Protein AF-A0AAN6UMF5-F1 (afdb_monomer_lite)

Radius of gyration: 39.04 Å; chains: 1; bounding box: 65×106×118 Å

Secondary structure (DSSP, 8-state):
----------------PPP--------PPPPPPGGGS-HHHHHHHHHHS-HHHHHHHHHH-HHHHHHS----HHHHHHSHHHHHTTEEE-TTT--EEEGGGS-HHHHH----TT-------HHHIIIIISPTT-EEEETTEEEEE-TTS-EEEBP--SSSGGGSBHHHHHHHHHHHHHHHHHHHHHHHHHHTT--------TTS----S--HHHHHHHH-PPPP-----PPPP----S--SSSS-----PPPPPP---PPPPPHHHHHHHHHHHT--SSEEEEE-TTS-EEEEE-

pLDDT: mean 73.4, std 19.81, range [30.92, 96.44]

Foldseek 3Di:
DDDDDDDDDDDDDDDDDDDPDPPPDDPPPDFDDLVPDPPVVNLVVLVLDDLVVLLLQCPQDPVSVVRRPLRPQVVVCVDPVNVVQQWHAAQVVSHTDHPQQFFPVLSPPDPPPDDDRNRHGPVCCLQPNDDQQDWTHGPNWTWGSHPVSDIAGQDDDPPPSSRHHPVVVVVVVVVVVVVVVVVVVVVVVVVVPPPQPFDDDDPDTDRDPDDPVNVVVVVDDDDDDDDDDDDDDDDDDDPDPPPPDDDDDPDDDPPPDPADFRPPVVVVVCCVPVVDDPAWGWDQDSSRRIDTDGD

Sequence (295 aa):
MDTMGLVRSPKSRISMGPNPRRVRMATAAKPLDLTSLPGEIQNSIVHALDGLSQAALRSTNKYFRKIVPAPDLRLVEQDPAAKDHKLYACFDCRRLRREHHFSDEQKEYTYSRGHSITRFCLDCGLHTRYISGTIVTKQGRRYIKCHCRRPGLQAVSKRSADQFCVHCWDDRQLNNRSDRTQIVGRAKRHKRKEPIFMVAQGGALRPTGYTASDIISMLTVPKSTHGIVPRSPEWSRQHDLVTMLQAVIPAPRPPVLKGPLVSETLSEMLREYCHIPAEGYFLVSQTGKISWIAL

Structure (mmCIF, N/CA/C/O backbone):
data_AF-A0AAN6UMF5-F1
#
_entry.id   AF-A0AAN6UMF5-F1
#
loop_
_atom_site.group_PDB
_atom_site.id
_atom_site.type_symbol
_atom_site.label_atom_id
_atom_site.label_alt_id
_atom_site.label_comp_id
_atom_site.label_asym_id
_atom_site.label_entity_id
_atom_site.label_seq_id
_atom_site.pdbx_PDB_ins_code
_atom_site.Cartn_x
_atom_site.Cartn_y
_atom_site.Cartn_z
_atom_site.occupancy
_atom_site.B_iso_or_equiv
_atom_site.auth_seq_id
_atom_site.auth_comp_id
_atom_site.auth_asym_id
_atom_site.auth_atom_id
_atom_site.pdbx_PDB_model_num
ATOM 1 N N . MET A 1 1 ? 30.064 -84.273 9.894 1.00 42.72 1 MET A N 1
ATOM 2 C CA . MET A 1 1 ? 30.472 -82.913 10.283 1.00 42.72 1 MET A CA 1
ATOM 3 C C . MET A 1 1 ? 29.216 -82.086 10.492 1.00 42.72 1 MET A C 1
ATOM 5 O O . MET A 1 1 ? 28.585 -81.659 9.538 1.00 42.72 1 MET A O 1
ATOM 9 N N . ASP A 1 2 ? 28.825 -82.043 11.762 1.00 41.84 2 ASP A N 1
ATOM 10 C CA . ASP A 1 2 ? 28.202 -80.951 12.515 1.00 41.84 2 ASP A CA 1
ATOM 11 C C . ASP A 1 2 ? 26.889 -80.322 12.030 1.00 41.84 2 ASP A C 1
ATOM 13 O O . ASP A 1 2 ? 26.824 -79.241 11.453 1.00 41.84 2 ASP A O 1
ATOM 17 N N . THR A 1 3 ? 25.804 -80.980 12.439 1.00 49.53 3 THR A N 1
ATOM 18 C CA . THR A 1 3 ? 24.498 -80.385 12.747 1.00 49.53 3 THR A CA 1
ATOM 19 C C . THR A 1 3 ? 24.590 -79.483 13.985 1.00 49.53 3 THR A C 1
ATOM 21 O O . THR A 1 3 ? 24.676 -79.983 15.107 1.00 49.53 3 THR A O 1
ATOM 24 N N . MET A 1 4 ? 24.521 -78.160 13.807 1.00 53.34 4 MET A N 1
ATOM 25 C CA . MET A 1 4 ? 24.335 -77.216 14.918 1.00 53.34 4 MET A CA 1
ATOM 26 C C . MET A 1 4 ? 22.845 -77.010 15.220 1.00 53.34 4 MET A C 1
ATOM 28 O O . MET A 1 4 ? 22.087 -76.488 14.401 1.00 53.34 4 MET A O 1
ATOM 32 N N . GLY A 1 5 ? 22.436 -77.430 16.418 1.00 47.69 5 GLY A N 1
ATOM 33 C CA . GLY A 1 5 ? 21.100 -77.239 16.974 1.00 47.69 5 GLY A CA 1
ATOM 34 C C . GLY A 1 5 ? 20.917 -75.850 17.589 1.00 47.69 5 GLY A C 1
ATOM 35 O O . GLY A 1 5 ? 21.680 -75.430 18.457 1.00 47.69 5 GLY A O 1
ATOM 36 N N . LEU A 1 6 ? 19.866 -75.146 17.165 1.00 55.75 6 LEU A N 1
ATOM 37 C CA . LEU A 1 6 ? 19.427 -73.879 17.750 1.00 55.75 6 LEU A CA 1
ATOM 38 C C . LEU A 1 6 ? 18.467 -74.138 18.918 1.00 55.75 6 LEU A C 1
ATOM 40 O O . LEU A 1 6 ? 17.287 -74.442 18.732 1.00 55.75 6 LEU A O 1
ATOM 44 N N . VAL A 1 7 ? 18.994 -73.982 20.131 1.00 58.91 7 VAL A N 1
ATOM 45 C CA . VAL A 1 7 ? 18.247 -73.965 21.393 1.00 58.91 7 VAL A CA 1
ATOM 46 C C . VAL A 1 7 ? 17.376 -72.704 21.439 1.00 58.91 7 VAL A C 1
ATOM 48 O O . VAL A 1 7 ? 17.877 -71.581 21.396 1.00 58.91 7 VAL A O 1
ATOM 51 N N . ARG A 1 8 ? 16.050 -72.873 21.508 1.00 54.94 8 ARG A N 1
ATOM 52 C CA . ARG A 1 8 ? 15.096 -71.767 21.677 1.00 54.94 8 ARG A CA 1
ATOM 53 C C . ARG A 1 8 ? 14.917 -71.454 23.163 1.00 54.94 8 ARG A C 1
ATOM 55 O O . ARG A 1 8 ? 14.346 -72.257 23.894 1.00 54.94 8 ARG A O 1
ATOM 62 N N . SER A 1 9 ? 15.361 -70.269 23.581 1.00 62.00 9 SER A N 1
ATOM 63 C CA . SER A 1 9 ? 15.122 -69.733 24.927 1.00 62.00 9 SER A CA 1
ATOM 64 C C . SER A 1 9 ? 13.631 -69.479 25.202 1.00 62.00 9 SER A C 1
ATOM 66 O O . SER A 1 9 ? 12.916 -68.985 24.321 1.00 62.00 9 SER A O 1
ATOM 68 N N . PRO A 1 10 ? 13.149 -69.747 26.429 1.00 59.00 10 PRO A N 1
ATOM 69 C CA . PRO A 1 10 ? 11.775 -69.467 26.825 1.00 59.00 10 PRO A CA 1
ATOM 70 C C . PRO A 1 10 ? 11.543 -67.955 26.973 1.00 59.00 10 PRO A C 1
ATOM 72 O O . PRO A 1 10 ? 12.224 -67.267 27.732 1.00 59.00 10 PRO A O 1
ATOM 75 N N . LYS A 1 11 ? 10.552 -67.437 26.237 1.00 59.72 11 LYS A N 1
ATOM 76 C CA . LYS A 1 11 ? 10.058 -66.058 26.360 1.00 59.72 11 LYS A CA 1
ATOM 77 C C . LYS A 1 11 ? 9.391 -65.874 27.724 1.00 59.72 11 LYS A C 1
ATOM 79 O O . LYS A 1 11 ? 8.321 -66.430 27.973 1.00 59.72 11 LYS A O 1
ATOM 84 N N . SER A 1 12 ? 10.003 -65.066 28.582 1.00 60.75 12 SER A N 1
ATOM 85 C CA . SER A 1 12 ? 9.412 -64.592 29.829 1.00 60.75 12 SER A CA 1
ATOM 86 C C . SER A 1 12 ? 8.176 -63.731 29.535 1.00 60.75 12 SER A C 1
ATOM 88 O O . SER A 1 12 ? 8.228 -62.743 28.800 1.00 60.75 12 SER A O 1
ATOM 90 N N . ARG A 1 13 ? 7.024 -64.128 30.093 1.00 51.69 13 ARG A N 1
ATOM 91 C CA . ARG A 1 13 ? 5.802 -63.313 30.110 1.00 51.69 13 ARG A CA 1
ATOM 92 C C . ARG A 1 13 ? 6.002 -62.163 31.091 1.00 51.69 13 ARG A C 1
ATOM 94 O O . ARG A 1 13 ? 5.907 -62.355 32.297 1.00 51.69 13 ARG A O 1
ATOM 101 N N . ILE A 1 14 ? 6.246 -60.971 30.561 1.00 62.00 14 ILE A N 1
ATOM 102 C CA . ILE A 1 14 ? 6.135 -59.722 31.314 1.00 62.00 14 ILE A CA 1
ATOM 103 C C . ILE A 1 14 ? 4.638 -59.440 31.491 1.00 62.00 14 ILE A C 1
ATOM 105 O O . ILE A 1 14 ? 3.915 -59.251 30.511 1.00 62.00 14 ILE A O 1
ATOM 109 N N . SER A 1 15 ? 4.157 -59.464 32.736 1.00 59.72 15 SER A N 1
ATOM 110 C CA . SER A 1 15 ? 2.789 -59.082 33.083 1.00 59.72 15 SER A CA 1
ATOM 111 C C . SER A 1 15 ? 2.604 -57.585 32.833 1.00 59.72 15 SER A C 1
ATOM 113 O O . SER A 1 15 ? 3.221 -56.760 33.509 1.00 59.72 15 SER A O 1
ATOM 115 N N . MET A 1 16 ? 1.757 -57.225 31.869 1.00 54.66 16 MET A N 1
ATOM 116 C CA . MET A 1 16 ? 1.330 -55.839 31.693 1.00 54.66 16 MET A CA 1
ATOM 117 C C . MET A 1 16 ? 0.430 -55.443 32.866 1.00 54.66 16 MET A C 1
ATOM 119 O O . MET A 1 16 ? -0.643 -56.014 33.052 1.00 54.66 16 MET A O 1
ATOM 123 N N . GLY A 1 17 ? 0.897 -54.486 33.667 1.00 67.31 17 GLY A N 1
ATOM 124 C CA . GLY A 1 17 ? 0.116 -53.869 34.734 1.00 67.31 17 GLY A CA 1
ATOM 125 C C . GLY A 1 17 ? -1.115 -53.113 34.207 1.00 67.31 17 GLY A C 1
ATOM 126 O O . GLY A 1 17 ? -1.239 -52.876 33.001 1.00 67.31 17 GLY A O 1
ATOM 127 N N . PRO A 1 18 ? -2.045 -52.735 35.101 1.00 63.47 18 PRO A N 1
ATOM 128 C CA . PRO A 1 18 ? -3.292 -52.075 34.738 1.00 63.47 18 PRO A CA 1
ATOM 129 C C . PRO A 1 18 ? -3.032 -50.758 33.995 1.00 63.47 18 PRO A C 1
ATOM 131 O O . PRO A 1 18 ? -2.337 -49.865 34.475 1.00 63.47 18 PRO A O 1
ATOM 134 N N . ASN A 1 19 ? -3.619 -50.681 32.800 1.00 59.91 19 ASN A N 1
ATOM 135 C CA . ASN A 1 19 ? -3.525 -49.586 31.843 1.00 59.91 19 ASN A CA 1
ATOM 136 C C . ASN A 1 19 ? -3.862 -48.240 32.525 1.00 59.91 19 ASN A C 1
ATOM 138 O O . ASN A 1 19 ? -4.993 -48.084 33.006 1.00 59.91 19 ASN A O 1
ATOM 142 N N . PRO A 1 20 ? -2.921 -47.280 32.615 1.00 59.09 20 PRO A N 1
ATOM 143 C CA . PRO A 1 20 ? -3.163 -46.005 33.267 1.00 59.09 20 PRO A CA 1
ATOM 144 C C . PRO A 1 20 ? -4.247 -45.251 32.501 1.00 59.09 20 PRO A C 1
ATOM 146 O O . PRO A 1 20 ? -4.033 -44.733 31.412 1.00 59.09 20 PRO A O 1
ATOM 149 N N . ARG A 1 21 ? -5.438 -45.254 33.107 1.00 56.19 21 ARG A N 1
ATOM 150 C CA . ARG A 1 21 ? -6.501 -44.251 33.013 1.00 56.19 21 ARG A CA 1
ATOM 151 C C . ARG A 1 21 ? -6.519 -43.499 31.684 1.00 56.19 21 ARG A C 1
ATOM 153 O O . ARG A 1 21 ? -5.876 -42.469 31.510 1.00 56.19 21 ARG A O 1
ATOM 160 N N . ARG A 1 22 ? -7.383 -43.982 30.793 1.00 57.06 22 ARG A N 1
ATOM 161 C CA . ARG A 1 22 ? -7.942 -43.250 29.656 1.00 57.06 22 ARG A CA 1
ATOM 162 C C . ARG A 1 22 ? -8.658 -42.000 30.190 1.00 57.06 22 ARG A C 1
ATOM 164 O O . ARG A 1 22 ? -9.866 -42.019 30.411 1.00 57.06 22 ARG A O 1
ATOM 171 N N . VAL A 1 23 ? -7.902 -40.939 30.475 1.00 63.91 23 VAL A N 1
ATOM 172 C CA . VAL A 1 23 ? -8.438 -39.614 30.790 1.00 63.91 23 VAL A CA 1
ATOM 173 C C . VAL A 1 23 ? -9.261 -39.214 29.572 1.00 63.91 23 VAL A C 1
ATOM 175 O O . VAL A 1 23 ? -8.718 -39.023 28.485 1.00 63.91 23 VAL A O 1
ATOM 178 N N . ARG A 1 24 ? -10.591 -39.193 29.719 1.00 59.38 24 ARG A N 1
ATOM 179 C CA . ARG A 1 24 ? -11.496 -38.651 28.705 1.00 59.38 24 ARG A CA 1
ATOM 180 C C . ARG A 1 24 ? -11.086 -37.196 28.509 1.00 59.38 24 ARG A C 1
ATOM 182 O O . ARG A 1 24 ? -11.387 -36.365 29.359 1.00 59.38 24 ARG A O 1
ATOM 189 N N . MET A 1 25 ? -10.346 -36.908 27.439 1.00 63.25 25 MET A N 1
ATOM 190 C CA . MET A 1 25 ? -10.060 -35.533 27.053 1.00 63.25 25 MET A CA 1
ATOM 191 C C . MET A 1 25 ? -11.409 -34.856 26.841 1.00 63.25 25 MET A C 1
ATOM 193 O O . MET A 1 25 ? -12.193 -35.300 25.998 1.00 63.25 25 MET A O 1
ATOM 197 N N . ALA A 1 26 ? -11.701 -33.852 27.668 1.00 66.00 26 ALA A N 1
ATOM 198 C CA . ALA A 1 26 ? -12.871 -33.012 27.504 1.00 66.00 26 ALA A CA 1
ATOM 199 C C . ALA A 1 26 ? -12.916 -32.556 26.042 1.00 66.00 26 ALA A C 1
ATOM 201 O O . ALA A 1 26 ? -11.910 -32.095 25.499 1.00 66.00 26 ALA A O 1
ATOM 202 N N . THR A 1 27 ? -14.054 -32.765 25.385 1.00 70.19 27 THR A N 1
ATOM 203 C CA . THR A 1 27 ? -14.281 -32.322 24.011 1.00 70.19 27 THR A CA 1
ATOM 204 C C . THR A 1 27 ? -14.016 -30.826 23.958 1.00 70.19 27 THR A C 1
ATOM 206 O O . THR A 1 27 ? -14.782 -30.053 24.531 1.00 70.19 27 THR A O 1
ATOM 209 N N . ALA A 1 28 ? -12.900 -30.434 23.338 1.00 75.25 28 ALA A N 1
ATOM 210 C CA . ALA A 1 28 ? -12.499 -29.042 23.221 1.00 75.25 28 ALA A CA 1
ATOM 211 C C . ALA A 1 28 ? -13.664 -28.254 22.617 1.00 75.25 28 ALA A C 1
ATOM 213 O O . ALA A 1 28 ? -14.094 -28.541 21.496 1.00 75.25 28 ALA A O 1
ATOM 214 N N . ALA A 1 29 ? -14.208 -27.313 23.391 1.00 77.81 29 ALA A N 1
ATOM 215 C CA . ALA A 1 29 ? -15.287 -26.458 22.932 1.00 77.81 29 ALA A CA 1
ATOM 216 C C . ALA A 1 29 ? -14.866 -25.805 21.611 1.00 77.81 29 ALA A C 1
ATOM 218 O O . ALA A 1 29 ? -13.729 -25.345 21.457 1.00 77.81 29 ALA A O 1
ATOM 219 N N . LYS A 1 30 ? -15.769 -25.827 20.626 1.00 82.06 30 LYS A N 1
ATOM 220 C CA . LYS A 1 30 ? -15.504 -25.242 19.314 1.00 82.06 30 LYS A CA 1
ATOM 221 C C . LYS A 1 30 ? -15.148 -23.761 19.520 1.00 82.06 30 LYS A C 1
ATOM 223 O O . LYS A 1 30 ? -15.876 -23.091 20.251 1.00 82.06 30 LYS A O 1
ATOM 228 N N . PRO A 1 31 ? -14.065 -23.245 18.909 1.00 82.06 31 PRO A N 1
ATOM 229 C CA . PRO A 1 31 ? -13.710 -21.839 19.047 1.00 82.06 31 PRO A CA 1
ATOM 230 C C . PRO A 1 31 ? -14.901 -20.982 18.624 1.00 82.06 31 PRO A C 1
ATOM 232 O O . PRO A 1 31 ? -15.421 -21.170 17.520 1.00 82.06 31 PRO A O 1
ATOM 235 N N . LEU A 1 32 ? -15.338 -20.082 19.503 1.00 85.94 32 LEU A N 1
ATOM 236 C CA . LEU A 1 32 ? -16.388 -19.125 19.179 1.00 85.94 32 LEU A CA 1
ATOM 237 C C . LEU A 1 32 ? -15.875 -18.207 18.067 1.00 85.94 32 LEU A C 1
ATOM 239 O O . LEU A 1 32 ? -14.803 -17.610 18.175 1.00 85.94 32 LEU A O 1
ATOM 243 N N . ASP A 1 33 ? -16.626 -18.143 16.973 1.00 92.56 33 ASP A N 1
ATOM 244 C CA . ASP A 1 33 ? -16.340 -17.248 15.858 1.00 92.56 33 ASP A CA 1
ATOM 245 C C . ASP A 1 33 ? -17.010 -15.900 16.142 1.00 92.56 33 ASP A C 1
ATOM 247 O O . ASP A 1 33 ? -18.191 -15.854 16.491 1.00 92.56 33 ASP A O 1
ATOM 251 N N . LEU A 1 34 ? -16.288 -14.793 15.968 1.00 92.88 34 LEU A N 1
ATOM 252 C CA . LEU A 1 34 ? -16.833 -13.446 16.150 1.00 92.88 34 LEU A CA 1
ATOM 253 C C . LEU A 1 34 ? -18.066 -13.205 15.259 1.00 92.88 34 LEU A C 1
ATOM 255 O O . LEU A 1 34 ? -18.967 -12.464 15.635 1.00 92.88 34 LEU A O 1
ATOM 259 N N . THR A 1 35 ? -18.130 -13.868 14.099 1.00 95.12 35 THR A N 1
ATOM 260 C CA . THR A 1 35 ? -19.275 -13.786 13.178 1.00 95.12 35 THR A CA 1
ATOM 261 C C . THR A 1 35 ? -20.519 -14.535 13.663 1.00 95.12 35 THR A C 1
ATOM 263 O O . THR A 1 35 ? -21.602 -14.294 13.138 1.00 95.12 35 THR A O 1
ATOM 266 N N . SER A 1 36 ? -20.385 -15.413 14.664 1.00 94.94 36 SER A N 1
ATOM 267 C CA . SER A 1 36 ? -21.510 -16.146 15.262 1.00 94.94 36 SER A CA 1
ATOM 268 C C . SER A 1 36 ? -22.243 -15.364 16.358 1.00 94.94 36 SER A C 1
ATOM 270 O O . SER A 1 36 ? -23.316 -15.783 16.785 1.00 94.94 36 SER A O 1
ATOM 272 N N . LEU A 1 37 ? -21.688 -14.230 16.803 1.00 94.25 37 LEU A N 1
ATOM 273 C CA . LEU A 1 37 ? -22.331 -13.359 17.789 1.00 94.25 37 LEU A CA 1
ATOM 274 C C . LEU A 1 37 ? -23.513 -12.590 17.171 1.00 94.25 37 LEU A C 1
ATOM 276 O O . LEU A 1 37 ? -23.456 -12.269 15.983 1.00 94.25 37 LEU A O 1
ATOM 280 N N . PRO A 1 38 ? -24.539 -12.217 17.954 1.00 96.19 38 PRO A N 1
ATOM 281 C CA . PRO A 1 38 ? -25.569 -11.275 17.514 1.00 96.19 38 PRO A CA 1
ATOM 282 C C . PRO A 1 38 ? -24.974 -9.937 17.050 1.00 96.19 38 PRO A C 1
ATOM 284 O O . PRO A 1 38 ? -23.938 -9.493 17.557 1.00 96.19 38 PRO A O 1
ATOM 287 N N . GLY A 1 39 ? -25.622 -9.289 16.078 1.00 95.38 39 GLY A N 1
ATOM 288 C CA . GLY A 1 39 ? -25.112 -8.068 15.443 1.00 95.38 39 GLY A CA 1
ATOM 289 C C . GLY A 1 39 ? -24.932 -6.903 16.421 1.00 95.38 39 GLY A C 1
ATOM 290 O O . GLY A 1 39 ? -24.002 -6.115 16.271 1.00 95.38 39 GLY A O 1
ATOM 291 N N . GLU A 1 40 ? -25.761 -6.833 17.460 1.00 96.44 40 GLU A N 1
ATOM 292 C CA . GLU A 1 40 ? -25.695 -5.839 18.532 1.00 96.44 40 GLU A CA 1
ATOM 293 C C . GLU A 1 40 ? -24.371 -5.945 19.293 1.00 96.44 40 GLU A C 1
ATOM 295 O O . GLU A 1 40 ? -23.659 -4.955 19.446 1.00 96.44 40 GLU A O 1
ATOM 300 N N . ILE A 1 41 ? -23.994 -7.165 19.689 1.00 95.75 41 ILE A N 1
ATOM 301 C CA . ILE A 1 41 ? -22.738 -7.428 20.402 1.00 95.75 41 ILE A CA 1
ATOM 302 C C . ILE A 1 41 ? -21.543 -7.134 19.500 1.00 95.75 41 ILE A C 1
ATOM 304 O O . ILE A 1 41 ? -20.569 -6.523 19.937 1.00 95.75 41 ILE A O 1
ATOM 308 N N . GLN A 1 42 ? -21.625 -7.511 18.222 1.00 95.56 42 GLN A N 1
ATOM 309 C CA . GLN A 1 42 ? -20.575 -7.192 17.258 1.00 95.56 42 GLN A CA 1
ATOM 310 C C . GLN A 1 42 ? -20.389 -5.678 17.104 1.00 95.56 42 GLN A C 1
ATOM 312 O O . GLN A 1 42 ? -19.254 -5.208 17.112 1.00 95.56 42 GLN A O 1
ATOM 317 N N . ASN A 1 43 ? -21.476 -4.909 17.001 1.00 94.94 43 ASN A N 1
ATOM 318 C CA . ASN A 1 43 ? -21.413 -3.453 16.899 1.00 94.94 43 ASN A CA 1
ATOM 319 C C . ASN A 1 43 ? -20.820 -2.830 18.167 1.00 94.94 43 ASN A C 1
ATOM 321 O O . ASN A 1 43 ? -19.940 -1.978 18.061 1.00 94.94 43 ASN A O 1
ATOM 325 N N . SER A 1 44 ? -21.223 -3.294 19.354 1.00 95.75 44 SER A N 1
ATOM 326 C CA . SER A 1 44 ? -20.646 -2.833 20.622 1.00 95.75 44 SER A CA 1
ATOM 327 C C . SER A 1 44 ? -19.140 -3.103 20.701 1.00 95.75 44 SER A C 1
ATOM 329 O O . SER A 1 44 ? -18.380 -2.207 21.064 1.00 95.75 44 SER A O 1
ATOM 331 N N . ILE A 1 45 ? -18.685 -4.289 20.273 1.00 95.12 45 ILE A N 1
ATOM 332 C CA . ILE A 1 45 ? -17.251 -4.605 20.165 1.00 95.12 45 ILE A CA 1
ATOM 333 C C . ILE A 1 45 ? -16.570 -3.622 19.211 1.00 95.12 45 ILE A C 1
ATOM 335 O O . ILE A 1 45 ? -15.558 -3.031 19.566 1.00 95.12 45 ILE A O 1
ATOM 339 N N . VAL A 1 46 ? -17.128 -3.409 18.017 1.00 95.88 46 VAL A N 1
ATOM 340 C CA . VAL A 1 46 ? -16.557 -2.503 17.009 1.00 95.88 46 VAL A CA 1
ATOM 341 C C . VAL A 1 46 ? -16.425 -1.072 17.531 1.00 95.88 46 VAL A C 1
ATOM 343 O O . VAL A 1 46 ? -15.401 -0.439 17.279 1.00 95.88 46 VAL A O 1
ATOM 346 N N . HIS A 1 47 ? -17.415 -0.572 18.272 1.00 95.12 47 HIS A N 1
ATOM 347 C CA . HIS A 1 47 ? -17.382 0.765 18.867 1.00 95.12 47 HIS A CA 1
ATOM 348 C C . HIS A 1 47 ? -16.362 0.906 20.001 1.00 95.12 47 HIS A C 1
ATOM 350 O O . HIS A 1 47 ? -15.835 1.998 20.198 1.00 95.12 47 HIS A O 1
ATOM 356 N N . ALA A 1 48 ? -16.058 -0.180 20.712 1.00 95.56 48 ALA A N 1
ATOM 357 C CA . ALA A 1 48 ? -15.049 -0.198 21.767 1.00 95.56 48 ALA A CA 1
ATOM 358 C C . ALA A 1 48 ? -13.605 -0.317 21.238 1.00 95.56 48 ALA A C 1
ATOM 360 O O . ALA A 1 48 ? -12.659 -0.089 21.992 1.00 95.56 48 ALA A O 1
ATOM 361 N N . LEU A 1 49 ? -13.415 -0.683 19.964 1.00 94.19 49 LEU A N 1
ATOM 362 C CA . LEU A 1 49 ? -12.093 -0.775 19.342 1.00 94.19 49 LEU A CA 1
ATOM 363 C C . LEU A 1 49 ? -11.547 0.609 18.973 1.00 94.19 49 LEU A C 1
ATOM 365 O O . LEU A 1 49 ? -12.265 1.457 18.443 1.00 94.19 49 LEU A O 1
ATOM 369 N N . ASP A 1 50 ? -10.242 0.795 19.157 1.00 93.94 50 ASP A N 1
ATOM 370 C CA . ASP A 1 50 ? -9.505 1.954 18.663 1.00 93.94 50 ASP A CA 1
ATOM 371 C C . ASP A 1 50 ? -9.430 1.967 17.124 1.00 93.94 50 ASP A C 1
ATOM 373 O O . ASP A 1 50 ? -9.679 0.967 16.441 1.00 93.94 50 ASP A O 1
ATOM 377 N N . GLY A 1 51 ? -9.063 3.112 16.545 1.00 92.00 51 GLY A N 1
ATOM 378 C CA . GLY A 1 51 ? -9.056 3.287 15.092 1.00 92.00 51 GLY A CA 1
ATOM 379 C C . GLY A 1 51 ? -8.127 2.314 14.349 1.00 92.00 51 GLY A C 1
ATOM 380 O O . GLY A 1 51 ? -8.451 1.895 13.231 1.00 92.00 51 GLY A O 1
ATOM 381 N N . LEU A 1 52 ? -7.006 1.905 14.961 1.00 93.12 52 LEU A N 1
ATOM 382 C CA . LEU A 1 52 ? -6.088 0.929 14.374 1.00 93.12 52 LEU A CA 1
ATOM 383 C C . LEU A 1 52 ? -6.715 -0.466 14.365 1.00 93.12 52 LEU A C 1
ATOM 385 O O . LEU A 1 52 ? -6.722 -1.126 13.318 1.00 93.12 52 LEU A O 1
ATOM 389 N N . SER A 1 53 ? -7.298 -0.893 15.486 1.00 93.56 53 SER A N 1
ATOM 390 C CA . SER A 1 53 ? -7.992 -2.181 15.578 1.00 93.56 53 SER A CA 1
ATOM 391 C C . SER A 1 53 ? -9.223 -2.243 14.678 1.00 93.56 53 SER A C 1
ATOM 393 O O . SER A 1 53 ? -9.441 -3.260 14.018 1.00 93.56 53 SER A O 1
ATOM 395 N N . GLN A 1 54 ? -9.985 -1.152 14.550 1.00 95.06 54 GLN A N 1
ATOM 396 C CA . GLN A 1 54 ? -11.081 -1.062 13.581 1.00 95.06 54 GLN A CA 1
ATOM 397 C C . GLN A 1 54 ? -10.572 -1.228 12.144 1.00 95.06 54 GLN A C 1
ATOM 399 O O . GLN A 1 54 ? -11.128 -2.015 11.374 1.00 95.06 54 GLN A O 1
ATOM 404 N N . ALA A 1 55 ? -9.488 -0.538 11.770 1.00 92.75 55 ALA A N 1
ATOM 405 C CA . ALA A 1 55 ? -8.885 -0.670 10.443 1.00 92.75 55 ALA A CA 1
ATOM 406 C C . ALA A 1 55 ? -8.391 -2.103 10.176 1.00 92.75 55 ALA A C 1
ATOM 408 O O . ALA A 1 55 ? -8.587 -2.632 9.074 1.00 92.75 55 ALA A O 1
ATOM 409 N N . ALA A 1 56 ? -7.787 -2.743 11.181 1.00 92.50 56 ALA A N 1
ATOM 410 C CA . ALA A 1 56 ? -7.338 -4.126 11.113 1.00 92.50 56 ALA A CA 1
ATOM 411 C C . ALA A 1 56 ? -8.523 -5.085 10.932 1.00 92.50 56 ALA A C 1
ATOM 413 O O . ALA A 1 56 ? -8.536 -5.838 9.954 1.00 92.50 56 ALA A O 1
ATOM 414 N N . LEU A 1 57 ? -9.551 -4.994 11.783 1.00 94.00 57 LEU A N 1
ATOM 415 C CA . LEU A 1 57 ? -10.766 -5.811 11.726 1.00 94.00 57 LEU A CA 1
ATOM 416 C C . LEU A 1 57 ? -11.494 -5.654 10.384 1.00 94.00 57 LEU A C 1
ATOM 418 O O . LEU A 1 57 ? -11.865 -6.639 9.748 1.00 94.00 57 LEU A O 1
ATOM 422 N N . ARG A 1 58 ? -11.610 -4.424 9.875 1.00 94.31 58 ARG A N 1
ATOM 423 C CA . ARG A 1 58 ? -12.192 -4.129 8.555 1.00 94.31 58 ARG A CA 1
ATOM 424 C C . ARG A 1 58 ? -11.426 -4.803 7.407 1.00 94.31 58 ARG A C 1
ATOM 426 O O . ARG A 1 58 ? -11.981 -5.021 6.329 1.00 94.31 58 ARG A O 1
ATOM 433 N N . SER A 1 59 ? -10.145 -5.114 7.608 1.00 89.81 59 SER A N 1
ATOM 434 C CA . SER A 1 59 ? -9.272 -5.708 6.594 1.00 89.81 59 SER A CA 1
ATOM 435 C C . SER A 1 59 ? -9.267 -7.242 6.571 1.00 89.81 59 SER A C 1
ATOM 437 O O . SER A 1 59 ? -8.746 -7.805 5.603 1.00 89.81 59 SER A O 1
ATOM 439 N N . THR A 1 60 ? -9.850 -7.908 7.577 1.00 92.56 60 THR A N 1
ATOM 440 C CA . THR A 1 60 ? -9.827 -9.376 7.707 1.00 92.56 60 THR A CA 1
ATOM 441 C C . THR A 1 60 ? -10.877 -10.069 6.836 1.00 92.56 60 THR A C 1
ATOM 443 O O . THR A 1 60 ? -10.564 -11.049 6.163 1.00 92.56 60 THR A O 1
ATOM 446 N N . ASN A 1 61 ? -12.116 -9.559 6.799 1.00 93.00 61 ASN A N 1
ATOM 447 C CA . ASN A 1 61 ? -13.246 -10.181 6.098 1.00 93.00 61 ASN A CA 1
ATOM 448 C C . ASN A 1 61 ? -14.134 -9.133 5.397 1.00 93.00 61 ASN A C 1
ATOM 450 O O . ASN A 1 61 ? -14.307 -8.009 5.865 1.00 93.00 61 ASN A O 1
ATOM 454 N N . LYS A 1 62 ? -14.758 -9.530 4.278 1.00 94.56 62 LYS A N 1
ATOM 455 C CA . LYS A 1 62 ? -15.818 -8.784 3.581 1.00 94.56 62 LYS A CA 1
ATOM 456 C C . LYS A 1 62 ? -16.994 -8.417 4.494 1.00 94.56 62 LYS A C 1
ATOM 458 O O . LYS A 1 62 ? -17.578 -7.361 4.280 1.00 94.56 62 LYS A O 1
ATOM 463 N N . TYR A 1 63 ? -17.337 -9.263 5.468 1.00 95.69 63 TYR A N 1
ATOM 464 C CA . TYR A 1 63 ? -18.413 -8.994 6.428 1.00 95.69 63 TYR A CA 1
ATOM 465 C C . TYR A 1 63 ? -18.093 -7.784 7.321 1.00 95.69 63 TYR A C 1
ATOM 467 O O . TYR A 1 63 ? -18.779 -6.767 7.235 1.00 95.69 63 TYR A O 1
ATOM 475 N N . PHE A 1 64 ? -16.980 -7.825 8.065 1.00 95.12 64 PHE A N 1
ATOM 476 C CA . PHE A 1 64 ? -16.521 -6.693 8.884 1.00 95.12 64 PHE A CA 1
ATOM 477 C C . PHE A 1 64 ? -16.240 -5.443 8.051 1.00 95.12 64 PHE A C 1
ATOM 479 O O . PHE A 1 64 ? -16.490 -4.328 8.494 1.00 95.12 64 PHE A O 1
ATOM 486 N N . ARG A 1 65 ? -15.824 -5.603 6.790 1.00 93.94 65 ARG A N 1
ATOM 487 C CA . ARG A 1 65 ? -15.705 -4.480 5.854 1.00 93.94 65 ARG A CA 1
ATOM 488 C C . ARG A 1 65 ? -17.027 -3.754 5.574 1.00 93.94 65 ARG A C 1
ATOM 490 O O . ARG A 1 65 ? -16.992 -2.595 5.166 1.00 93.94 65 ARG A O 1
ATOM 497 N N . LYS A 1 66 ? -18.178 -4.405 5.733 1.00 94.56 66 LYS A N 1
ATOM 498 C CA . LYS A 1 66 ? -19.486 -3.761 5.566 1.00 94.56 66 LYS A CA 1
ATOM 499 C C . LYS A 1 66 ? -19.965 -3.094 6.852 1.00 94.56 66 LYS A C 1
ATOM 501 O O . LYS A 1 66 ? -20.451 -1.975 6.764 1.00 94.56 66 LYS A O 1
ATOM 506 N N . ILE A 1 67 ? -19.806 -3.756 7.999 1.00 95.25 67 ILE A N 1
ATOM 507 C CA . ILE A 1 67 ? -20.373 -3.279 9.271 1.00 95.25 67 ILE A CA 1
ATOM 508 C C . ILE A 1 67 ? -19.481 -2.275 10.012 1.00 95.25 67 ILE A C 1
ATOM 510 O O . ILE A 1 67 ? -19.989 -1.336 10.609 1.00 95.25 67 ILE A O 1
ATOM 514 N N . VAL A 1 68 ? -18.154 -2.424 9.946 1.00 95.31 68 VAL A N 1
ATOM 515 C CA . VAL A 1 68 ? -17.225 -1.508 10.622 1.00 95.31 68 VAL A CA 1
ATOM 516 C C . VAL A 1 68 ? -17.172 -0.211 9.821 1.00 95.31 68 VAL A C 1
ATOM 518 O O . VAL A 1 68 ? -16.801 -0.285 8.645 1.00 95.31 68 VAL A O 1
ATOM 521 N N . PRO A 1 69 ? -17.494 0.967 10.385 1.00 93.31 69 PRO A N 1
ATOM 522 C CA . PRO A 1 69 ? -17.377 2.231 9.662 1.00 93.31 69 PRO A CA 1
ATOM 523 C C . PRO A 1 69 ? -15.943 2.425 9.154 1.00 93.31 69 PRO A C 1
ATOM 525 O O . PRO A 1 69 ? -14.985 1.907 9.723 1.00 93.31 69 PRO A O 1
ATOM 528 N N . ALA A 1 70 ? -15.771 3.110 8.022 1.00 90.25 70 ALA A N 1
ATOM 529 C CA . ALA A 1 70 ? -14.428 3.374 7.516 1.00 90.25 70 ALA A CA 1
ATOM 530 C C . ALA A 1 70 ? -13.723 4.344 8.482 1.00 90.25 70 ALA A C 1
ATOM 532 O O . ALA A 1 70 ? -14.180 5.483 8.588 1.00 90.25 70 ALA A O 1
ATOM 533 N N . PRO A 1 71 ? -12.645 3.930 9.176 1.00 90.81 71 PRO A N 1
ATOM 534 C CA . PRO A 1 71 ? -11.974 4.818 10.112 1.00 90.81 71 PRO A CA 1
ATOM 535 C C . PRO A 1 71 ? -11.314 5.965 9.346 1.00 90.81 71 PRO A C 1
ATOM 537 O O . PRO A 1 71 ? -10.867 5.784 8.204 1.00 90.81 71 PRO A O 1
ATOM 540 N N . ASP A 1 72 ? -11.217 7.137 9.974 1.00 91.19 72 ASP A N 1
ATOM 541 C CA . ASP A 1 72 ? -10.405 8.218 9.427 1.00 91.19 72 ASP A CA 1
ATOM 542 C C . ASP A 1 72 ? -8.929 7.831 9.536 1.00 91.19 72 ASP A C 1
ATOM 544 O O . ASP A 1 72 ? -8.270 8.017 10.558 1.00 91.19 72 ASP A O 1
ATOM 548 N N . LEU A 1 73 ? -8.405 7.269 8.448 1.00 89.69 73 LEU A N 1
ATOM 549 C CA . LEU A 1 73 ? -7.037 6.770 8.383 1.00 89.69 73 LEU A CA 1
ATOM 550 C C . LEU A 1 73 ? -5.993 7.853 8.669 1.00 89.69 73 LEU A C 1
ATOM 552 O O . LEU A 1 73 ? -4.865 7.502 8.998 1.00 89.69 73 LEU A O 1
ATOM 556 N N . ARG A 1 74 ? -6.344 9.142 8.556 1.00 86.06 74 ARG A N 1
ATOM 557 C CA . ARG A 1 74 ? -5.443 10.244 8.915 1.00 86.06 74 ARG A CA 1
ATOM 558 C C . ARG A 1 74 ? -5.231 10.309 10.421 1.00 86.06 74 ARG A C 1
ATOM 560 O O . ARG A 1 74 ? -4.102 10.503 10.853 1.00 86.06 74 ARG A O 1
ATOM 567 N N . LEU A 1 75 ? -6.296 10.117 11.199 1.00 90.06 75 LEU A N 1
ATOM 568 C CA . LEU A 1 75 ? -6.214 10.036 12.656 1.00 90.06 75 LEU A CA 1
ATOM 569 C C . LEU A 1 75 ? -5.484 8.761 13.075 1.00 90.06 75 LEU A C 1
ATOM 571 O O . LEU A 1 75 ? -4.598 8.813 13.920 1.00 90.06 75 LEU A O 1
ATOM 575 N N . VAL A 1 76 ? -5.777 7.635 12.414 1.00 91.94 76 VAL A N 1
ATOM 576 C CA . VAL A 1 76 ? -5.113 6.360 12.729 1.00 91.94 76 VAL A CA 1
ATOM 577 C C . VAL A 1 76 ? -3.615 6.395 12.416 1.00 91.94 76 VAL A C 1
ATOM 579 O O . VAL A 1 76 ? -2.824 5.831 13.154 1.00 91.94 76 VAL A O 1
ATOM 582 N N . GLU A 1 77 ? -3.190 7.077 11.351 1.00 91.44 77 GLU A N 1
ATOM 583 C CA . GLU A 1 77 ? -1.763 7.256 11.044 1.00 91.44 77 GLU A CA 1
ATOM 584 C C . GLU A 1 77 ? -1.031 8.114 12.097 1.00 91.44 77 GLU A C 1
ATOM 586 O O . GLU A 1 77 ? 0.179 7.981 12.277 1.00 91.44 77 GLU A O 1
ATOM 591 N N . GLN A 1 78 ? -1.743 9.000 12.802 1.00 90.75 78 GLN A N 1
ATOM 592 C CA . GLN A 1 78 ? -1.162 9.829 13.863 1.00 90.75 78 GLN A CA 1
ATOM 593 C C . GLN A 1 78 ? -0.964 9.075 15.181 1.00 90.75 78 GLN A C 1
ATOM 595 O O . GLN A 1 78 ? -0.202 9.563 16.026 1.00 90.75 78 GLN A O 1
ATOM 600 N N . ASP A 1 79 ? -1.600 7.913 15.330 1.00 92.81 79 ASP A N 1
ATOM 601 C CA . ASP A 1 79 ? -1.475 7.038 16.489 1.00 92.81 79 ASP A CA 1
ATOM 602 C C . ASP A 1 79 ? 0.001 6.650 16.733 1.00 92.81 79 ASP A C 1
ATOM 604 O O . ASP A 1 79 ? 0.707 6.293 15.779 1.00 92.81 79 ASP A O 1
ATOM 608 N N . PRO A 1 80 ? 0.506 6.719 17.982 1.00 94.06 80 PRO A N 1
ATOM 609 C CA . PRO A 1 80 ? 1.870 6.308 18.311 1.00 94.06 80 PRO A CA 1
ATOM 610 C C . PRO A 1 80 ? 2.208 4.889 17.842 1.00 94.06 80 PRO A C 1
ATOM 612 O O . PRO A 1 80 ? 3.257 4.686 17.235 1.00 94.06 80 PRO A O 1
ATOM 615 N N . ALA A 1 81 ? 1.297 3.926 18.008 1.00 93.06 81 ALA A N 1
ATOM 616 C CA . ALA A 1 81 ? 1.519 2.549 17.578 1.00 93.06 81 ALA A CA 1
ATOM 617 C C . ALA A 1 81 ? 1.628 2.445 16.048 1.00 93.06 81 ALA A C 1
ATOM 619 O O . ALA A 1 81 ? 2.447 1.688 15.518 1.00 93.06 81 ALA A O 1
ATOM 620 N N . ALA A 1 82 ? 0.841 3.233 15.308 1.00 93.19 82 ALA A N 1
ATOM 621 C CA . ALA A 1 82 ? 0.948 3.290 13.852 1.00 93.19 82 ALA A CA 1
ATOM 622 C C . ALA A 1 82 ? 2.295 3.877 13.402 1.00 93.19 82 ALA A C 1
ATOM 624 O O . ALA A 1 82 ? 2.912 3.343 12.473 1.00 93.19 82 ALA A O 1
ATOM 625 N N . LYS A 1 83 ? 2.772 4.927 14.080 1.00 92.94 83 LYS A N 1
ATOM 626 C CA . LYS A 1 83 ? 4.079 5.555 13.827 1.00 92.94 83 LYS A CA 1
ATOM 627 C C . LYS A 1 83 ? 5.239 4.612 14.125 1.00 92.94 83 LYS A C 1
ATOM 629 O O . LYS A 1 83 ? 6.116 4.465 13.274 1.00 92.94 83 LYS A O 1
ATOM 634 N N . ASP A 1 84 ? 5.203 3.919 15.259 1.00 95.31 84 ASP A N 1
ATOM 635 C CA . ASP A 1 84 ? 6.234 2.955 15.664 1.00 95.31 84 ASP A CA 1
ATOM 636 C C . ASP A 1 84 ? 6.368 1.815 14.647 1.00 95.31 84 ASP A C 1
ATOM 638 O O . ASP A 1 84 ? 7.467 1.381 14.291 1.00 95.31 84 ASP A O 1
ATOM 642 N N . HIS A 1 85 ? 5.240 1.369 14.092 1.00 94.81 85 HIS A N 1
ATOM 643 C CA . HIS A 1 85 ? 5.201 0.362 13.034 1.00 94.81 85 HIS A CA 1
ATOM 644 C C . HIS A 1 85 ? 5.358 0.925 11.614 1.00 94.81 85 HIS A C 1
ATOM 646 O O . HIS A 1 85 ? 5.298 0.159 10.642 1.00 94.81 85 HIS A O 1
ATOM 652 N N . LYS A 1 86 ? 5.568 2.241 11.481 1.00 94.62 86 LYS A N 1
ATOM 653 C CA . LYS A 1 86 ? 5.691 2.972 10.214 1.00 94.62 86 LYS A CA 1
ATOM 654 C C . LYS A 1 86 ? 4.580 2.612 9.226 1.00 94.62 86 LYS A C 1
ATOM 656 O O . LYS A 1 86 ? 4.823 2.222 8.073 1.00 94.62 86 LYS A O 1
ATOM 661 N N . LEU A 1 87 ? 3.350 2.651 9.723 1.00 93.88 87 LEU A N 1
ATOM 662 C CA . LEU A 1 87 ? 2.140 2.437 8.949 1.00 93.88 87 LEU A CA 1
ATOM 663 C C . LEU A 1 87 ? 1.686 3.766 8.356 1.00 93.88 87 LEU A C 1
ATOM 665 O O . LEU A 1 87 ? 1.573 4.757 9.063 1.00 93.88 87 LEU A O 1
ATOM 669 N N . TYR A 1 88 ? 1.383 3.763 7.063 1.00 93.31 88 TYR A N 1
ATOM 670 C CA . TYR A 1 88 ? 0.857 4.922 6.350 1.00 93.31 88 TYR A CA 1
ATOM 671 C C . TYR A 1 88 ? -0.468 4.583 5.683 1.00 93.31 88 TYR A C 1
ATOM 673 O O . TYR A 1 88 ? -0.687 3.458 5.209 1.00 93.31 88 TYR A O 1
ATOM 681 N N . ALA A 1 89 ? -1.353 5.570 5.613 1.00 92.69 89 ALA A N 1
ATOM 682 C CA . ALA A 1 89 ? -2.637 5.448 4.953 1.00 92.69 89 ALA A CA 1
ATOM 683 C C . ALA A 1 89 ? -2.494 5.592 3.433 1.00 92.69 89 ALA A C 1
ATOM 685 O O . ALA A 1 89 ? -1.901 6.540 2.923 1.00 92.69 89 ALA A O 1
ATOM 686 N N . CYS A 1 90 ? -3.089 4.665 2.681 1.00 93.00 90 CYS A N 1
ATOM 687 C CA . CYS A 1 90 ? -3.271 4.837 1.244 1.00 93.00 90 CYS A CA 1
ATOM 688 C C . CYS A 1 90 ? -4.636 5.470 0.948 1.00 93.00 90 CYS A C 1
ATOM 690 O O . CYS A 1 90 ? -5.676 4.913 1.301 1.00 93.00 90 CYS A O 1
ATOM 692 N N . PHE A 1 91 ? -4.623 6.591 0.228 1.00 90.56 91 PHE A N 1
ATOM 693 C CA . PHE A 1 91 ? -5.801 7.340 -0.200 1.00 90.56 91 PHE A CA 1
ATOM 694 C C . PHE A 1 91 ? -6.740 6.518 -1.094 1.00 90.56 91 PHE A C 1
ATOM 696 O O . PHE A 1 91 ? -7.948 6.506 -0.868 1.00 90.56 91 PHE A O 1
ATOM 703 N N . ASP A 1 92 ? -6.190 5.789 -2.070 1.00 91.12 92 ASP A N 1
ATOM 704 C CA . ASP A 1 92 ? -6.990 5.043 -3.047 1.00 91.12 92 ASP A CA 1
ATOM 705 C C . ASP A 1 92 ? -7.623 3.783 -2.432 1.00 91.12 92 ASP A C 1
ATOM 707 O O . ASP A 1 92 ? -8.843 3.629 -2.446 1.00 91.12 92 ASP A O 1
ATOM 711 N N . CYS A 1 93 ? -6.827 2.873 -1.851 1.00 91.25 93 CYS A N 1
ATOM 712 C CA . CYS A 1 93 ? -7.383 1.626 -1.306 1.00 91.25 93 CYS A CA 1
ATOM 713 C C . CYS A 1 93 ? -7.961 1.748 0.109 1.00 91.25 93 CYS A C 1
ATOM 715 O O . CYS A 1 93 ? -8.583 0.790 0.573 1.00 91.25 93 CYS A O 1
ATOM 717 N N . ARG A 1 94 ? -7.765 2.886 0.790 1.00 88.94 94 ARG A N 1
ATOM 718 C CA . ARG A 1 94 ? -8.207 3.128 2.173 1.00 88.94 94 ARG A CA 1
ATOM 719 C C . ARG A 1 94 ? -7.738 2.030 3.139 1.00 88.94 94 ARG A C 1
ATOM 721 O O . ARG A 1 94 ? -8.507 1.530 3.957 1.00 88.94 94 ARG A O 1
ATOM 728 N N . ARG A 1 95 ? -6.469 1.626 3.023 1.00 91.06 95 ARG A N 1
ATOM 729 C CA . ARG A 1 95 ? -5.812 0.661 3.924 1.00 91.06 95 ARG A CA 1
ATOM 730 C C . ARG A 1 95 ? -4.548 1.277 4.502 1.00 91.06 95 ARG A C 1
ATOM 732 O O . ARG A 1 95 ? -3.847 2.004 3.796 1.00 91.06 95 ARG A O 1
ATOM 739 N N . LEU A 1 96 ? -4.235 0.914 5.741 1.00 92.69 96 LEU A N 1
ATOM 740 C CA . LEU A 1 96 ? -2.915 1.137 6.319 1.00 92.69 96 LEU A CA 1
ATOM 741 C C . LEU A 1 96 ? -1.943 0.111 5.747 1.00 92.69 96 LEU A C 1
ATOM 743 O O . LEU A 1 96 ? -2.249 -1.082 5.658 1.00 92.69 96 LEU A O 1
ATOM 747 N N . ARG A 1 97 ? -0.778 0.577 5.317 1.00 94.69 97 ARG A N 1
ATOM 748 C CA . ARG A 1 97 ? 0.286 -0.264 4.775 1.00 94.69 97 ARG A CA 1
ATOM 749 C C . ARG A 1 97 ? 1.606 0.141 5.410 1.00 94.69 97 ARG A C 1
ATOM 751 O O . ARG A 1 97 ? 1.809 1.301 5.741 1.00 94.69 97 ARG A O 1
ATOM 758 N N . ARG A 1 98 ? 2.517 -0.817 5.549 1.00 94.81 98 ARG A N 1
ATOM 759 C CA . ARG A 1 98 ? 3.881 -0.543 6.018 1.00 94.81 98 ARG A CA 1
ATOM 760 C C . ARG A 1 98 ? 4.637 0.330 5.021 1.00 94.81 98 ARG A C 1
ATOM 762 O O . ARG A 1 98 ? 4.363 0.277 3.822 1.00 94.81 98 ARG A O 1
ATOM 769 N N . GLU A 1 99 ? 5.655 1.032 5.509 1.00 94.94 99 GLU A N 1
ATOM 770 C CA . GLU A 1 99 ? 6.500 1.942 4.725 1.00 94.94 99 GLU A CA 1
ATOM 771 C C . GLU A 1 99 ? 6.978 1.378 3.383 1.00 94.94 99 GLU A C 1
ATOM 773 O O . GLU A 1 99 ? 6.959 2.064 2.368 1.00 94.94 99 GLU A O 1
ATOM 778 N N . HIS A 1 100 ? 7.353 0.100 3.333 1.00 94.12 100 HIS A N 1
ATOM 779 C CA . HIS A 1 100 ? 7.885 -0.517 2.120 1.00 94.12 100 HIS A CA 1
ATOM 780 C C . HIS A 1 100 ? 6.839 -0.674 1.005 1.00 94.12 100 HIS A C 1
ATOM 782 O O . HIS A 1 100 ? 7.191 -1.015 -0.120 1.00 94.12 100 HIS A O 1
ATOM 788 N N . HIS A 1 101 ? 5.553 -0.454 1.270 1.00 95.31 101 HIS A N 1
ATOM 789 C CA . HIS A 1 101 ? 4.530 -0.405 0.227 1.00 95.31 101 HIS A CA 1
ATOM 790 C C . HIS A 1 101 ? 4.408 0.966 -0.438 1.00 95.31 101 HIS A C 1
ATOM 792 O O . HIS A 1 101 ? 3.613 1.093 -1.363 1.00 95.31 101 HIS A O 1
ATOM 798 N N . PHE A 1 102 ? 5.166 1.969 -0.006 1.00 95.19 102 PHE A N 1
ATOM 799 C CA . PHE A 1 102 ? 5.172 3.310 -0.584 1.00 95.19 102 PHE A CA 1
ATOM 800 C C . PHE A 1 102 ? 6.500 3.572 -1.297 1.00 95.19 102 PHE A C 1
ATOM 802 O O . PHE A 1 102 ? 7.521 2.958 -0.967 1.00 95.19 102 PHE A O 1
ATOM 809 N N . SER A 1 103 ? 6.475 4.455 -2.300 1.00 94.81 103 SER A N 1
ATOM 810 C CA . SER A 1 103 ? 7.711 4.954 -2.903 1.00 94.81 103 SER A CA 1
ATOM 811 C C . SER A 1 103 ? 8.464 5.827 -1.905 1.00 94.81 103 SER A C 1
ATOM 813 O O . SER A 1 103 ? 7.878 6.323 -0.943 1.00 94.81 103 SER A O 1
ATOM 815 N N . ASP A 1 104 ? 9.759 6.005 -2.128 1.00 93.38 104 ASP A N 1
ATOM 816 C CA . ASP A 1 104 ? 10.595 6.816 -1.247 1.00 93.38 104 ASP A CA 1
ATOM 817 C C . ASP A 1 104 ? 10.105 8.281 -1.237 1.00 93.38 104 ASP A C 1
ATOM 819 O O . ASP A 1 104 ? 9.882 8.838 -0.166 1.00 93.38 104 ASP A O 1
ATOM 823 N N . GLU A 1 105 ? 9.712 8.818 -2.398 1.00 90.75 105 GLU A N 1
ATOM 824 C CA . GLU A 1 105 ? 9.039 10.123 -2.515 1.00 90.75 105 GLU A CA 1
ATOM 825 C C . GLU A 1 105 ? 7.756 10.203 -1.667 1.00 90.75 105 GLU A C 1
ATOM 827 O O . GLU A 1 105 ? 7.534 11.166 -0.942 1.00 90.75 105 GLU A O 1
ATOM 832 N N . GLN A 1 106 ? 6.903 9.172 -1.704 1.00 91.50 106 GLN A N 1
ATOM 833 C CA . GLN A 1 106 ? 5.636 9.161 -0.958 1.00 91.50 106 GLN A CA 1
ATOM 834 C C . GLN A 1 106 ? 5.840 9.107 0.568 1.00 91.50 106 GLN A C 1
ATOM 836 O O . GLN A 1 106 ? 4.929 9.482 1.310 1.00 91.50 106 GLN A O 1
ATOM 841 N N . LYS A 1 107 ? 7.012 8.656 1.039 1.00 89.94 107 LYS A N 1
ATOM 842 C CA . LYS A 1 107 ? 7.403 8.701 2.459 1.00 89.94 107 LYS A CA 1
ATOM 843 C C . LYS A 1 107 ? 7.919 10.083 2.851 1.00 89.94 107 LYS A C 1
ATOM 845 O O . LYS A 1 107 ? 7.574 10.569 3.921 1.00 89.94 107 LYS A O 1
ATOM 850 N N . GLU A 1 108 ? 8.731 10.690 1.985 1.00 83.69 108 GLU A N 1
ATOM 851 C CA . GLU A 1 108 ? 9.354 12.000 2.208 1.00 83.69 108 GLU A CA 1
ATOM 852 C C . GLU A 1 108 ? 8.368 13.160 2.130 1.00 83.69 108 GLU A C 1
ATOM 854 O O . GLU A 1 108 ? 8.618 14.203 2.730 1.00 83.69 108 GLU A O 1
ATOM 859 N N . TYR A 1 109 ? 7.240 12.989 1.430 1.00 72.00 109 TYR A N 1
ATOM 860 C CA . TYR A 1 109 ? 6.142 13.949 1.478 1.00 72.00 109 TYR A CA 1
ATOM 861 C C . TYR A 1 109 ? 5.587 14.024 2.907 1.00 72.00 109 TYR A C 1
ATOM 863 O O . TYR A 1 109 ? 4.660 13.307 3.294 1.00 72.00 109 TYR A O 1
ATOM 871 N N . THR A 1 110 ? 6.194 14.895 3.707 1.00 58.53 110 THR A N 1
ATOM 872 C CA . THR A 1 110 ? 5.708 15.374 4.997 1.00 58.53 110 THR A CA 1
ATOM 873 C C . THR A 1 110 ? 4.472 16.231 4.752 1.00 58.53 110 THR A C 1
ATOM 875 O O . THR A 1 110 ? 4.309 16.794 3.670 1.00 58.53 110 THR A O 1
ATOM 878 N N . TYR A 1 111 ? 3.588 16.335 5.745 1.00 61.12 111 TYR A N 1
ATOM 879 C CA . TYR A 1 111 ? 2.387 17.173 5.694 1.00 61.12 111 TYR A CA 1
ATOM 880 C C . TYR A 1 111 ? 2.802 18.633 5.472 1.00 61.12 111 TYR A C 1
ATOM 882 O O . TYR A 1 111 ? 3.018 19.377 6.425 1.00 61.12 111 TYR A O 1
ATOM 890 N N . SER A 1 112 ? 2.955 19.058 4.219 1.00 50.72 112 SER A N 1
ATOM 891 C CA . SER A 1 112 ? 3.176 20.455 3.884 1.00 50.72 112 SER A CA 1
ATOM 892 C C . SER A 1 112 ? 1.888 21.207 4.219 1.00 50.72 112 SER A C 1
ATOM 894 O O . SER A 1 112 ? 0.860 21.058 3.562 1.00 50.72 112 SER A O 1
ATOM 896 N N . ARG A 1 113 ? 1.944 21.924 5.350 1.00 49.84 113 ARG A N 1
ATOM 897 C CA . ARG A 1 113 ? 1.011 22.949 5.853 1.00 49.84 113 ARG A CA 1
ATOM 898 C C . ARG A 1 113 ? -0.400 22.903 5.244 1.00 49.84 113 ARG A C 1
ATOM 900 O O . ARG A 1 113 ? -0.761 23.740 4.428 1.00 49.84 113 ARG A O 1
ATOM 907 N N . GLY A 1 114 ? -1.211 21.945 5.694 1.00 53.53 114 GLY A N 1
ATOM 908 C CA . GLY A 1 114 ? -2.667 21.975 5.506 1.00 53.53 114 GLY A CA 1
ATOM 909 C C . GLY A 1 114 ? -3.226 21.195 4.315 1.00 53.53 114 GLY A C 1
ATOM 910 O O . GLY A 1 114 ? -4.432 20.954 4.283 1.00 53.53 114 GLY A O 1
ATOM 911 N N . HIS A 1 115 ? -2.402 20.704 3.386 1.00 54.56 115 HIS A N 1
ATOM 912 C CA . HIS A 1 115 ? -2.910 19.819 2.337 1.00 54.56 115 HIS A CA 1
ATOM 913 C C . HIS A 1 115 ? -3.054 18.387 2.858 1.00 54.56 115 HIS A C 1
ATOM 915 O O . HIS A 1 115 ? -2.137 17.812 3.449 1.00 54.56 115 HIS A O 1
ATOM 921 N N . SER A 1 116 ? -4.237 17.796 2.659 1.00 59.50 116 SER A N 1
ATOM 922 C CA . SER A 1 116 ? -4.445 16.373 2.912 1.00 59.50 116 SER A CA 1
ATOM 923 C C . SER A 1 116 ? -3.514 15.589 2.001 1.00 59.50 116 SER A C 1
ATOM 925 O O . SER A 1 116 ? -3.730 15.563 0.789 1.00 59.50 116 SER A O 1
ATOM 927 N N . ILE A 1 117 ? -2.468 14.987 2.564 1.00 62.00 117 ILE A N 1
ATOM 928 C CA . ILE A 1 117 ? -1.524 14.214 1.769 1.00 62.00 117 ILE A CA 1
ATOM 929 C C . ILE A 1 117 ? -2.291 13.074 1.102 1.00 62.00 117 ILE A C 1
ATOM 931 O O . ILE A 1 117 ? -2.792 12.159 1.757 1.00 62.00 117 ILE A O 1
ATOM 935 N N . THR A 1 118 ? -2.373 13.120 -0.221 1.00 83.75 118 THR A N 1
ATOM 936 C CA . THR A 1 118 ? -2.932 12.062 -1.058 1.00 83.75 118 THR A CA 1
ATOM 937 C C . THR A 1 118 ? -1.880 10.975 -1.276 1.00 83.75 118 THR A C 1
ATOM 939 O O . THR A 1 118 ? -1.525 10.653 -2.407 1.00 83.75 118 THR A O 1
ATOM 942 N N . ARG A 1 119 ? -1.358 10.397 -0.183 1.00 90.62 119 ARG A N 1
ATOM 943 C CA . ARG A 1 119 ? -0.418 9.273 -0.265 1.00 90.62 119 ARG A CA 1
ATOM 944 C C . ARG A 1 119 ? -1.100 8.080 -0.905 1.00 90.62 119 ARG A C 1
ATOM 946 O O . ARG A 1 119 ? -2.226 7.732 -0.548 1.00 90.62 119 ARG A O 1
ATOM 953 N N . PHE A 1 120 ? -0.415 7.386 -1.799 1.00 93.75 120 PHE A N 1
ATOM 954 C CA . PHE A 1 120 ? -0.905 6.120 -2.336 1.00 93.75 120 PHE A CA 1
ATOM 955 C C . PHE A 1 120 ? 0.181 5.053 -2.300 1.00 93.75 120 PHE A C 1
ATOM 957 O O . PHE A 1 120 ? 1.361 5.327 -2.510 1.00 93.75 120 PHE A O 1
ATOM 964 N N . CYS A 1 121 ? -0.216 3.814 -1.999 1.00 94.94 121 CYS A N 1
ATOM 965 C CA . CYS A 1 121 ? 0.721 2.702 -2.040 1.00 94.94 121 CYS A CA 1
ATOM 966 C C . CYS A 1 121 ? 1.117 2.413 -3.491 1.00 94.94 121 CYS A C 1
ATOM 968 O O . CYS A 1 121 ? 0.377 2.718 -4.426 1.00 94.94 121 CYS A O 1
ATOM 970 N N . LEU A 1 122 ? 2.267 1.776 -3.674 1.00 93.75 122 LEU A N 1
ATOM 971 C CA . LEU A 1 122 ? 2.810 1.395 -4.973 1.00 93.75 122 LEU A CA 1
ATOM 972 C C . LEU A 1 122 ? 1.833 0.544 -5.779 1.00 93.75 122 LEU A C 1
ATOM 974 O O . LEU A 1 122 ? 1.730 0.741 -6.983 1.00 93.75 122 LEU A O 1
ATOM 978 N N . ASP A 1 123 ? 1.077 -0.344 -5.128 1.00 93.19 123 ASP A N 1
ATOM 979 C CA . ASP A 1 123 ? 0.068 -1.155 -5.811 1.00 93.19 123 ASP A CA 1
ATOM 980 C C . ASP A 1 123 ? -0.990 -0.253 -6.459 1.00 93.19 123 ASP A C 1
ATOM 982 O O . ASP A 1 123 ? -1.224 -0.345 -7.659 1.00 93.19 123 ASP A O 1
ATOM 986 N N . CYS A 1 124 ? -1.584 0.673 -5.701 1.00 94.75 124 CYS A N 1
ATOM 987 C CA . CYS A 1 124 ? -2.549 1.628 -6.247 1.00 94.75 124 CYS A CA 1
ATOM 988 C C . CYS A 1 124 ? -1.897 2.537 -7.292 1.00 94.75 124 CYS A C 1
ATOM 990 O O . CYS A 1 124 ? -2.395 2.641 -8.409 1.00 94.75 124 CYS A O 1
ATOM 992 N N . GLY A 1 125 ? -0.740 3.115 -6.970 1.00 93.94 125 GLY A N 1
ATOM 993 C CA . GLY A 1 125 ? -0.028 4.032 -7.848 1.00 93.94 125 GLY A CA 1
ATOM 994 C C . GLY A 1 125 ? 0.288 3.422 -9.209 1.00 93.94 125 GLY A C 1
ATOM 995 O O . GLY A 1 125 ? -0.033 4.003 -10.244 1.00 93.94 125 GLY A O 1
ATOM 996 N N . LEU A 1 126 ? 0.868 2.221 -9.231 1.00 90.56 126 LEU A N 1
ATOM 997 C CA . LEU A 1 126 ? 1.278 1.553 -10.468 1.00 90.56 126 LEU A CA 1
ATOM 998 C C . LEU A 1 126 ? 0.076 1.140 -11.322 1.00 90.56 126 LEU A C 1
ATOM 1000 O O . LEU A 1 126 ? 0.177 1.158 -12.547 1.00 90.56 126 LEU A O 1
ATOM 1004 N N . HIS A 1 127 ? -1.080 0.859 -10.717 1.00 90.00 127 HIS A N 1
ATOM 1005 C CA . HIS A 1 127 ? -2.292 0.541 -11.470 1.00 90.00 127 HIS A CA 1
ATOM 1006 C C . HIS A 1 127 ? -2.993 1.800 -11.998 1.00 90.00 127 HIS A C 1
ATOM 1008 O O . HIS A 1 127 ? -3.257 1.886 -13.199 1.00 90.00 127 HIS A O 1
ATOM 1014 N N . THR A 1 128 ? -3.241 2.805 -11.156 1.00 90.38 128 THR A N 1
ATOM 1015 C CA . THR A 1 128 ? -4.178 3.898 -11.479 1.00 90.38 128 THR A CA 1
ATOM 1016 C C . THR A 1 128 ? -3.537 5.274 -11.641 1.00 90.38 128 THR A C 1
ATOM 1018 O O . THR A 1 128 ? -4.018 6.044 -12.465 1.00 90.38 128 THR A O 1
ATOM 1021 N N . ARG A 1 129 ? -2.468 5.605 -10.901 1.00 92.25 129 ARG A N 1
ATOM 1022 C CA . ARG A 1 129 ? -1.962 6.994 -10.805 1.00 92.25 129 ARG A CA 1
ATOM 1023 C C . ARG A 1 129 ? -0.743 7.291 -11.666 1.00 92.25 129 ARG A C 1
ATOM 1025 O O . ARG A 1 129 ? -0.693 8.335 -12.303 1.00 92.25 129 ARG A O 1
ATOM 1032 N N . TYR A 1 130 ? 0.246 6.404 -11.676 1.00 92.88 130 TYR A N 1
ATOM 1033 C CA . TYR A 1 130 ? 1.467 6.626 -12.441 1.00 92.88 130 TYR A CA 1
ATOM 1034 C C . TYR A 1 130 ? 1.177 6.551 -13.940 1.00 92.88 130 TYR A C 1
ATOM 1036 O O . TYR A 1 130 ? 0.335 5.764 -14.386 1.00 92.88 130 TYR A O 1
ATOM 1044 N N . ILE A 1 131 ? 1.883 7.363 -14.720 1.00 92.50 131 ILE A N 1
ATOM 1045 C CA . ILE A 1 131 ? 1.830 7.322 -16.181 1.00 92.50 131 ILE A CA 1
ATOM 1046 C C . ILE A 1 131 ? 2.775 6.205 -16.647 1.00 92.50 131 ILE A C 1
ATOM 1048 O O . ILE A 1 131 ? 3.699 5.807 -15.933 1.00 92.50 131 ILE A O 1
ATOM 1052 N N . SER A 1 132 ? 2.517 5.619 -17.818 1.00 92.88 132 SER A N 1
ATOM 1053 C CA . SER A 1 132 ? 3.463 4.642 -18.372 1.00 92.88 132 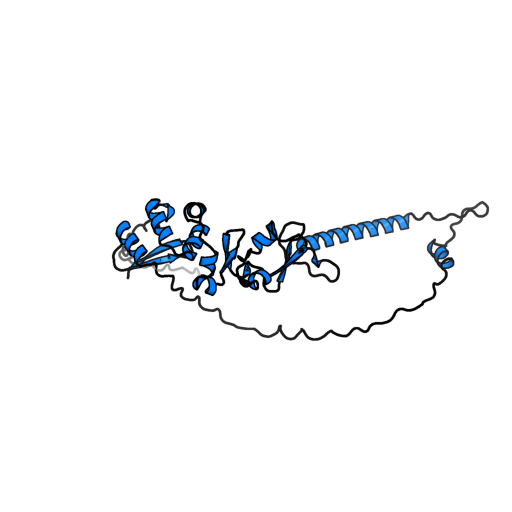SER A CA 1
ATOM 1054 C C . SER A 1 132 ? 4.822 5.308 -18.594 1.00 92.88 132 SER A C 1
ATOM 1056 O O . SER A 1 132 ? 4.880 6.432 -19.081 1.00 92.88 132 SER A O 1
ATOM 1058 N N . GLY A 1 133 ? 5.904 4.628 -18.228 1.00 90.75 133 GLY A N 1
ATOM 1059 C CA . GLY A 1 133 ? 7.255 5.183 -18.270 1.00 90.75 133 GLY A CA 1
ATOM 1060 C C . GLY A 1 133 ? 7.687 5.894 -16.984 1.00 90.75 133 GLY A C 1
ATOM 1061 O O . GLY A 1 133 ? 8.877 6.141 -16.813 1.00 90.75 133 GLY A O 1
ATOM 1062 N N . THR A 1 134 ? 6.768 6.186 -16.052 1.00 93.50 134 THR A N 1
ATOM 1063 C CA . THR A 1 134 ? 7.135 6.786 -14.762 1.00 93.50 134 THR A CA 1
ATOM 1064 C C . THR A 1 134 ? 7.993 5.818 -13.952 1.00 93.50 134 THR A C 1
ATOM 1066 O O . THR A 1 134 ? 7.585 4.682 -13.684 1.00 93.50 134 THR A O 1
ATOM 1069 N N . ILE A 1 135 ? 9.172 6.295 -13.553 1.00 93.56 135 ILE A N 1
ATOM 1070 C CA . ILE A 1 135 ? 10.109 5.586 -12.686 1.00 93.56 135 ILE A CA 1
ATOM 1071 C C . ILE A 1 135 ? 9.773 5.940 -11.241 1.00 93.56 135 ILE A C 1
ATOM 1073 O O . ILE A 1 135 ? 9.589 7.103 -10.905 1.00 93.56 135 ILE A O 1
ATOM 1077 N N . VAL A 1 136 ? 9.692 4.923 -10.396 1.00 94.50 136 VAL A N 1
ATOM 1078 C CA . VAL A 1 136 ? 9.329 5.040 -8.989 1.00 94.50 136 VAL A CA 1
ATOM 1079 C C . VAL A 1 136 ? 10.384 4.324 -8.165 1.00 94.50 136 VAL A C 1
ATOM 1081 O O . VAL A 1 136 ? 10.634 3.134 -8.369 1.00 94.50 136 VAL A O 1
ATOM 1084 N N . THR A 1 137 ? 11.000 5.023 -7.219 1.00 95.44 137 THR A N 1
ATOM 1085 C CA . THR A 1 137 ? 12.034 4.430 -6.361 1.00 95.44 137 THR A CA 1
ATOM 1086 C C . THR A 1 137 ? 11.409 3.875 -5.084 1.00 95.44 137 THR A C 1
ATOM 1088 O O . THR A 1 137 ? 10.597 4.535 -4.436 1.00 95.44 137 THR A O 1
ATOM 1091 N N . LYS A 1 138 ? 11.754 2.634 -4.736 1.00 94.31 138 LYS A N 1
ATOM 1092 C CA . LYS A 1 138 ? 11.369 1.969 -3.487 1.00 94.31 138 LYS A CA 1
ATOM 1093 C C . LYS A 1 138 ? 12.601 1.282 -2.918 1.00 94.31 138 LYS A C 1
ATOM 1095 O O . LYS A 1 138 ? 13.078 0.311 -3.512 1.00 94.31 138 LYS A O 1
ATOM 1100 N N . GLN A 1 139 ? 13.060 1.726 -1.747 1.00 91.38 139 GLN A N 1
ATOM 1101 C CA . GLN A 1 139 ? 14.226 1.147 -1.064 1.00 91.38 139 GLN A CA 1
ATOM 1102 C C . GLN A 1 139 ? 15.463 1.129 -1.980 1.00 91.38 139 GLN A C 1
ATOM 1104 O O . GLN A 1 139 ? 16.148 0.113 -2.099 1.00 91.38 139 GLN A O 1
ATOM 1109 N N . GLY A 1 140 ? 15.680 2.218 -2.726 1.00 91.00 140 GLY A N 1
ATOM 1110 C CA . GLY A 1 140 ? 16.789 2.340 -3.682 1.00 91.00 140 GLY A CA 1
ATOM 1111 C C . GLY A 1 140 ? 16.654 1.499 -4.960 1.00 91.00 140 GLY A C 1
ATOM 1112 O O . GLY A 1 140 ? 17.493 1.601 -5.853 1.00 91.00 140 GLY A O 1
ATOM 1113 N N . ARG A 1 141 ? 15.597 0.687 -5.101 1.00 93.56 141 ARG A N 1
ATOM 1114 C CA . ARG A 1 141 ? 15.292 -0.039 -6.341 1.00 93.56 141 ARG A CA 1
ATOM 1115 C C . ARG A 1 141 ? 14.325 0.764 -7.198 1.00 93.56 141 ARG A C 1
ATOM 1117 O O 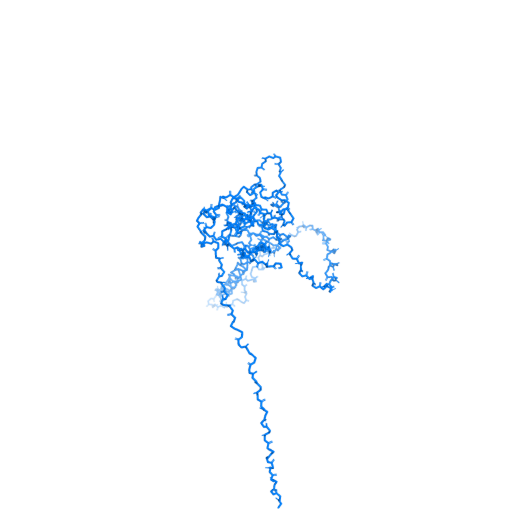. ARG A 1 141 ? 13.335 1.292 -6.695 1.00 93.56 141 ARG A O 1
ATOM 1124 N N . ARG A 1 142 ? 14.587 0.807 -8.502 1.00 93.75 142 ARG A N 1
ATOM 1125 C CA . ARG A 1 142 ? 13.749 1.507 -9.479 1.00 93.75 142 ARG A CA 1
ATOM 1126 C C . ARG A 1 142 ? 12.697 0.560 -10.044 1.00 93.75 142 ARG A C 1
ATOM 1128 O O . ARG A 1 142 ? 13.018 -0.473 -10.631 1.00 93.75 142 ARG A O 1
ATOM 1135 N N . TYR A 1 143 ? 11.441 0.925 -9.860 1.00 93.75 143 TYR A N 1
ATOM 1136 C CA . TYR A 1 143 ? 10.278 0.285 -10.456 1.00 93.75 143 TYR A CA 1
ATOM 1137 C C . TYR A 1 143 ? 9.741 1.179 -11.562 1.00 93.75 143 TYR A C 1
ATOM 1139 O O . TYR A 1 143 ? 9.908 2.393 -11.520 1.00 93.75 143 TYR A O 1
ATOM 1147 N N . ILE A 1 144 ? 9.086 0.589 -12.551 1.00 93.69 144 ILE A N 1
ATOM 1148 C CA . ILE A 1 144 ? 8.491 1.337 -13.650 1.00 93.69 144 ILE A CA 1
ATOM 1149 C C . ILE A 1 144 ? 7.095 0.824 -13.954 1.00 93.69 144 ILE A C 1
ATOM 1151 O O . ILE A 1 144 ? 6.841 -0.387 -13.964 1.00 93.69 144 ILE A O 1
ATOM 1155 N N . LYS A 1 145 ? 6.182 1.751 -14.250 1.00 93.94 145 LYS A N 1
ATOM 1156 C CA . LYS A 1 145 ? 4.920 1.397 -14.894 1.00 93.94 145 LYS A CA 1
ATOM 1157 C C . LYS A 1 145 ? 5.182 1.173 -16.378 1.00 93.94 145 LYS A C 1
ATOM 1159 O O . LYS A 1 145 ? 5.190 2.108 -17.172 1.00 93.94 145 LYS A O 1
ATOM 1164 N N . CYS A 1 146 ? 5.443 -0.072 -16.753 1.00 93.38 146 CYS A N 1
ATOM 1165 C CA . CYS A 1 146 ? 5.669 -0.423 -18.149 1.00 93.38 146 CYS A CA 1
ATOM 1166 C C . CYS A 1 146 ? 4.346 -0.465 -18.941 1.00 93.38 146 CYS A C 1
ATOM 1168 O O . CYS A 1 146 ? 3.269 -0.656 -18.373 1.00 93.38 146 CYS A O 1
ATOM 1170 N N . HIS A 1 147 ? 4.421 -0.357 -20.270 1.00 90.12 147 HIS A N 1
ATOM 1171 C CA . HIS A 1 147 ? 3.262 -0.452 -21.165 1.00 90.12 147 HIS A CA 1
ATOM 1172 C C . HIS A 1 147 ? 2.501 -1.781 -21.086 1.00 90.12 147 HIS A C 1
ATOM 1174 O O . HIS A 1 147 ? 1.304 -1.807 -21.360 1.00 90.12 147 HIS A O 1
ATOM 1180 N N . CYS A 1 148 ? 3.138 -2.866 -20.635 1.00 90.19 148 CYS A N 1
ATOM 1181 C CA . CYS A 1 148 ? 2.450 -4.136 -20.382 1.00 90.19 148 CYS A CA 1
ATOM 1182 C C . CYS A 1 148 ? 1.470 -4.087 -19.198 1.00 90.19 148 CYS A C 1
ATOM 1184 O O . CYS A 1 148 ? 0.874 -5.108 -18.860 1.00 90.19 148 CYS A O 1
ATOM 1186 N N . ARG A 1 149 ? 1.322 -2.923 -18.542 1.00 86.62 149 ARG A N 1
ATOM 1187 C CA . ARG A 1 149 ? 0.472 -2.676 -17.365 1.00 86.62 149 ARG A CA 1
ATOM 1188 C C . ARG A 1 149 ? 0.849 -3.497 -16.133 1.00 86.62 149 ARG A C 1
ATOM 1190 O O . ARG A 1 149 ? 0.161 -3.418 -15.120 1.00 86.62 149 ARG A O 1
ATOM 1197 N N . ARG A 1 150 ? 1.945 -4.257 -16.192 1.00 87.25 150 ARG A N 1
ATOM 1198 C CA . ARG A 1 150 ? 2.491 -4.969 -15.041 1.00 87.25 150 ARG A CA 1
ATOM 1199 C C . ARG A 1 150 ? 3.524 -4.076 -14.354 1.00 87.25 150 ARG A C 1
ATOM 1201 O O . ARG A 1 150 ? 4.440 -3.594 -15.028 1.00 87.25 150 ARG A O 1
ATOM 1208 N N . PRO A 1 151 ? 3.404 -3.849 -13.038 1.00 85.69 151 PRO A N 1
ATOM 1209 C CA . PRO A 1 151 ? 4.482 -3.238 -12.281 1.00 85.69 151 PRO A CA 1
ATOM 1210 C C . PRO A 1 151 ? 5.712 -4.145 -12.346 1.00 85.69 151 PRO A C 1
ATOM 1212 O O . PRO A 1 151 ? 5.603 -5.358 -12.178 1.00 85.69 151 PRO A O 1
ATOM 1215 N N . GLY A 1 152 ? 6.883 -3.569 -12.595 1.00 89.81 152 GLY A N 1
ATOM 1216 C CA . GLY A 1 152 ? 8.117 -4.343 -12.675 1.00 89.81 152 GLY A CA 1
ATOM 1217 C C . GLY A 1 152 ? 9.344 -3.516 -12.339 1.00 89.81 152 GLY A C 1
ATOM 1218 O O . GLY A 1 152 ? 9.286 -2.287 -12.295 1.00 89.81 152 GLY A O 1
ATOM 1219 N N . LEU A 1 153 ? 10.456 -4.207 -12.098 1.00 92.31 153 LEU A N 1
ATOM 1220 C CA . LEU A 1 153 ? 11.765 -3.573 -11.967 1.00 92.31 153 LEU A CA 1
ATOM 1221 C C . LEU A 1 153 ? 12.145 -2.918 -13.296 1.00 92.31 153 LEU A C 1
ATOM 1223 O O . LEU A 1 153 ?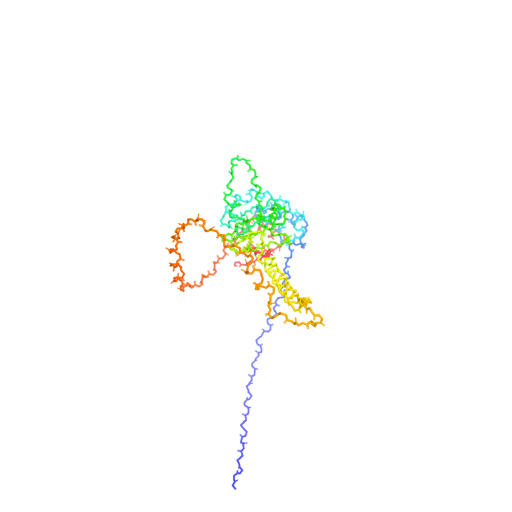 11.885 -3.483 -14.362 1.00 92.31 153 LEU A O 1
ATOM 1227 N N . GLN A 1 154 ? 12.746 -1.735 -13.223 1.00 93.31 154 GLN A N 1
ATOM 1228 C CA . GLN A 1 154 ? 13.279 -1.040 -14.387 1.00 93.31 154 GLN A CA 1
ATOM 1229 C C . GLN A 1 154 ? 14.437 -1.847 -14.988 1.00 93.31 154 GLN A C 1
ATOM 1231 O O . GLN A 1 154 ? 15.329 -2.296 -14.265 1.00 93.31 154 GLN A O 1
ATOM 1236 N N . ALA A 1 155 ? 14.436 -2.020 -16.309 1.00 90.88 155 ALA A N 1
ATOM 1237 C CA . ALA A 1 155 ? 15.580 -2.582 -17.010 1.00 90.88 155 ALA A CA 1
ATOM 1238 C C . ALA A 1 155 ? 16.735 -1.569 -17.018 1.00 90.88 155 ALA A C 1
ATOM 1240 O O . ALA A 1 155 ? 16.578 -0.436 -17.468 1.00 90.88 155 ALA A O 1
ATOM 1241 N N . VAL A 1 156 ? 17.909 -1.972 -16.531 1.00 87.44 156 VAL A N 1
ATOM 1242 C CA . VAL A 1 156 ? 19.106 -1.121 -16.544 1.00 87.44 156 VAL A CA 1
ATOM 1243 C C . VAL A 1 156 ? 19.866 -1.381 -17.845 1.00 87.44 156 VAL A C 1
ATOM 1245 O O . VAL A 1 156 ? 20.383 -2.476 -18.056 1.00 87.44 156 VAL A O 1
ATOM 1248 N N . SER A 1 157 ? 19.946 -0.393 -18.741 1.00 83.06 157 SER A N 1
ATOM 1249 C CA . SER A 1 157 ? 20.787 -0.484 -19.945 1.00 83.06 157 SER A CA 1
ATOM 1250 C C . SER A 1 157 ? 21.481 0.838 -20.247 1.00 83.06 157 SER A C 1
ATOM 1252 O O . SER A 1 157 ? 21.001 1.899 -19.877 1.00 83.06 157 SER A O 1
ATOM 1254 N N . LYS A 1 158 ? 22.560 0.788 -21.029 1.00 72.00 158 LYS A N 1
ATOM 1255 C CA . LYS A 1 158 ? 23.313 1.986 -21.423 1.00 72.00 158 LYS A CA 1
ATOM 1256 C C . LYS A 1 158 ? 22.632 2.862 -22.493 1.00 72.00 158 LYS A C 1
ATOM 1258 O O . LYS A 1 158 ? 23.226 3.866 -22.864 1.00 72.00 158 LYS A O 1
ATOM 1263 N N . ARG A 1 159 ? 21.494 2.462 -23.095 1.00 67.00 159 ARG A N 1
ATOM 1264 C CA . ARG A 1 159 ? 21.063 3.060 -24.385 1.00 67.00 159 ARG A CA 1
ATOM 1265 C C . ARG A 1 159 ? 19.577 3.371 -24.609 1.00 67.00 159 ARG A C 1
ATOM 1267 O O . ARG A 1 159 ? 19.316 3.924 -25.672 1.00 67.00 159 ARG A O 1
ATOM 1274 N N . SER A 1 160 ? 18.633 3.025 -23.720 1.00 68.50 160 SER A N 1
ATOM 1275 C CA . SER A 1 160 ? 17.185 3.417 -23.781 1.00 68.50 160 SER A CA 1
ATOM 1276 C C . SER A 1 160 ? 16.224 2.474 -23.030 1.00 68.50 160 SER A C 1
ATOM 1278 O O . SER A 1 160 ? 15.010 2.669 -23.083 1.00 68.50 160 SER A O 1
ATOM 1280 N N . ALA A 1 161 ? 16.710 1.439 -22.333 1.00 72.19 161 ALA A N 1
ATOM 1281 C CA . ALA A 1 161 ? 15.836 0.508 -21.596 1.00 72.19 161 ALA A CA 1
ATOM 1282 C C . ALA A 1 161 ? 15.078 1.133 -20.417 1.00 72.19 161 ALA A C 1
ATOM 1284 O O . ALA A 1 161 ? 14.189 0.493 -19.862 1.00 72.19 161 ALA A O 1
ATOM 1285 N N . ASP A 1 162 ? 15.389 2.378 -20.070 1.00 78.06 162 ASP A N 1
ATOM 1286 C CA . ASP A 1 162 ? 14.905 3.060 -18.875 1.00 78.06 162 ASP A CA 1
ATOM 1287 C C . ASP A 1 162 ? 13.377 3.216 -18.837 1.00 78.06 162 ASP A C 1
ATOM 1289 O O . ASP A 1 162 ? 12.826 3.498 -17.778 1.00 78.06 162 ASP A O 1
ATOM 1293 N N . GLN A 1 163 ? 12.690 2.998 -19.964 1.00 85.81 163 GLN A N 1
ATOM 1294 C CA . GLN A 1 163 ? 11.230 3.068 -20.086 1.00 85.81 163 GLN A CA 1
ATOM 1295 C C . GLN A 1 163 ? 10.518 1.703 -19.991 1.00 85.81 163 GLN A C 1
ATOM 1297 O O . GLN A 1 163 ? 9.286 1.638 -20.003 1.00 85.81 163 GLN A O 1
ATOM 1302 N N . PHE A 1 164 ? 11.263 0.598 -19.892 1.00 90.62 164 PHE A N 1
ATOM 1303 C CA . PHE A 1 164 ? 10.710 -0.756 -19.901 1.00 90.62 164 PHE A CA 1
ATOM 1304 C C . PHE A 1 164 ? 10.976 -1.484 -18.587 1.00 90.62 164 PHE A C 1
ATOM 1306 O O . PHE A 1 164 ? 12.004 -1.292 -17.933 1.00 90.62 164 PHE A O 1
ATOM 1313 N N . CYS A 1 165 ? 10.042 -2.354 -18.196 1.00 94.12 165 CYS A N 1
ATOM 1314 C CA . CYS A 1 165 ? 10.343 -3.330 -17.160 1.00 94.12 165 CYS A CA 1
ATOM 1315 C C . CYS A 1 165 ? 11.260 -4.425 -17.722 1.00 94.12 165 CYS A C 1
ATOM 1317 O O . CYS A 1 165 ? 11.275 -4.646 -18.935 1.00 94.12 165 CYS A O 1
ATOM 1319 N N . VAL A 1 166 ? 11.981 -5.127 -16.842 1.00 93.25 166 VAL A N 1
ATOM 1320 C CA . VAL A 1 166 ? 12.899 -6.227 -17.209 1.00 93.25 166 VAL A CA 1
ATOM 1321 C C . VAL A 1 166 ? 12.247 -7.215 -18.183 1.00 93.25 166 VAL A C 1
ATOM 1323 O O . VAL A 1 166 ? 12.807 -7.480 -19.237 1.00 93.25 166 VAL A O 1
ATOM 1326 N N . HIS A 1 167 ? 11.014 -7.654 -17.911 1.00 92.88 167 HIS A N 1
ATOM 1327 C CA . HIS A 1 167 ? 10.302 -8.596 -18.783 1.00 92.88 167 HIS A CA 1
ATOM 1328 C C . HIS A 1 167 ? 10.077 -8.066 -20.203 1.00 92.88 167 HIS A C 1
ATOM 1330 O O . HIS A 1 167 ? 10.476 -8.701 -21.172 1.00 92.88 167 HIS A O 1
ATOM 1336 N N . CYS A 1 168 ? 9.482 -6.878 -20.341 1.00 92.88 168 CYS A N 1
ATOM 1337 C CA . CYS A 1 168 ? 9.234 -6.298 -21.664 1.00 92.88 168 CYS A CA 1
ATOM 1338 C C . CYS A 1 168 ? 10.527 -5.970 -22.406 1.00 92.88 168 CYS A C 1
ATOM 1340 O O . CYS A 1 168 ? 10.552 -5.957 -23.635 1.00 92.88 168 CYS A O 1
ATOM 1342 N N . TRP A 1 169 ? 11.586 -5.646 -21.666 1.00 92.31 169 TRP A N 1
ATOM 1343 C CA . TRP A 1 169 ? 12.893 -5.414 -22.250 1.00 92.31 169 TRP A CA 1
ATOM 1344 C C . TRP A 1 169 ? 13.486 -6.703 -22.819 1.00 92.31 169 TRP A C 1
ATOM 1346 O O . TRP A 1 169 ? 13.946 -6.690 -23.959 1.00 92.31 169 TRP A O 1
ATOM 1356 N N . ASP A 1 170 ? 13.424 -7.803 -22.071 1.00 89.81 170 ASP A N 1
ATOM 1357 C CA . ASP A 1 170 ? 13.909 -9.109 -22.516 1.00 89.81 170 ASP A CA 1
ATOM 1358 C C . ASP A 1 170 ? 13.131 -9.600 -23.742 1.00 89.81 170 ASP A C 1
ATOM 1360 O O . ASP A 1 170 ? 13.743 -9.963 -24.749 1.00 89.81 170 ASP A O 1
ATOM 1364 N N . ASP A 1 171 ? 11.800 -9.488 -23.726 1.00 89.06 171 ASP A N 1
ATOM 1365 C CA . ASP A 1 171 ? 10.948 -9.815 -24.877 1.00 89.06 171 ASP A CA 1
ATOM 1366 C C . ASP A 1 171 ? 11.333 -8.984 -26.111 1.00 89.06 171 ASP A C 1
ATOM 1368 O O . ASP A 1 171 ? 11.484 -9.498 -27.223 1.00 89.06 171 ASP A O 1
ATOM 1372 N N . ARG A 1 172 ? 11.572 -7.681 -25.921 1.00 87.62 172 ARG A N 1
ATOM 1373 C CA . ARG A 1 172 ? 12.007 -6.791 -27.002 1.00 87.62 172 ARG A CA 1
ATOM 1374 C C . ARG A 1 172 ? 13.399 -7.151 -27.519 1.00 87.62 172 ARG A C 1
ATOM 1376 O O . ARG A 1 172 ? 13.643 -7.057 -28.720 1.00 87.62 172 ARG A O 1
ATOM 1383 N N . GLN A 1 173 ? 14.316 -7.559 -26.645 1.00 86.25 173 GLN A N 1
ATOM 1384 C CA . GLN A 1 173 ? 15.649 -8.011 -27.042 1.00 86.25 173 GLN A CA 1
ATOM 1385 C C . GLN A 1 173 ? 15.590 -9.303 -27.855 1.00 86.25 173 GLN A C 1
ATOM 1387 O O . GLN A 1 173 ? 16.304 -9.420 -28.852 1.00 86.25 173 GLN A O 1
ATOM 1392 N N . LEU A 1 174 ? 14.731 -10.248 -27.471 1.00 83.62 174 LEU A N 1
ATOM 1393 C CA . LEU A 1 174 ? 14.515 -11.482 -28.223 1.00 83.62 174 LEU A CA 1
ATOM 1394 C C . LEU A 1 174 ? 13.960 -11.190 -29.622 1.00 83.62 174 LEU A C 1
ATOM 1396 O O . LEU A 1 174 ? 14.529 -11.669 -30.604 1.00 83.62 174 LEU A O 1
ATOM 1400 N N . ASN A 1 175 ? 12.955 -10.319 -29.724 1.00 85.56 175 ASN A N 1
ATOM 1401 C CA . ASN A 1 175 ? 12.372 -9.927 -31.011 1.00 85.56 175 ASN A CA 1
ATOM 1402 C C . ASN A 1 175 ? 13.381 -9.186 -31.904 1.00 85.56 175 ASN A C 1
ATOM 1404 O O . ASN A 1 175 ? 13.551 -9.510 -33.077 1.00 85.56 175 ASN A O 1
ATOM 1408 N N . ASN A 1 176 ? 14.156 -8.257 -31.339 1.00 83.19 176 ASN A N 1
ATOM 1409 C CA . ASN A 1 176 ? 15.208 -7.569 -32.091 1.00 83.19 176 ASN A CA 1
ATOM 1410 C C . ASN A 1 176 ? 16.292 -8.541 -32.593 1.00 83.19 176 ASN A C 1
ATOM 1412 O O . ASN A 1 176 ? 16.885 -8.320 -33.652 1.00 83.19 176 ASN A O 1
ATOM 1416 N N . ARG A 1 177 ? 16.583 -9.617 -31.846 1.00 79.81 177 ARG A N 1
ATOM 1417 C CA . ARG A 1 177 ? 17.526 -10.660 -32.278 1.00 79.81 177 ARG A CA 1
ATOM 1418 C C . ARG A 1 177 ? 16.957 -11.486 -33.428 1.00 79.81 177 ARG A C 1
ATOM 1420 O O . ARG A 1 177 ? 17.700 -11.725 -34.380 1.00 79.81 177 ARG A O 1
ATOM 1427 N N . SER A 1 178 ? 15.685 -11.886 -33.377 1.00 80.06 178 SER A N 1
ATOM 1428 C CA . SER A 1 178 ? 15.047 -12.618 -34.481 1.00 80.06 178 SER A CA 1
ATOM 1429 C C . SER A 1 178 ? 14.924 -11.769 -35.745 1.00 80.06 178 SER A C 1
ATOM 1431 O O . SER A 1 178 ? 15.204 -12.249 -36.842 1.00 80.06 178 SER A O 1
ATOM 1433 N N . ASP A 1 179 ? 14.604 -10.484 -35.610 1.00 77.50 179 ASP A N 1
ATOM 1434 C CA . ASP A 1 179 ? 14.535 -9.576 -36.757 1.00 77.50 179 ASP A CA 1
ATOM 1435 C C . ASP A 1 179 ? 15.918 -9.387 -37.381 1.00 77.50 179 ASP A C 1
ATOM 1437 O O . ASP A 1 179 ? 16.089 -9.444 -38.602 1.00 77.50 179 ASP A O 1
ATOM 1441 N N . ARG A 1 180 ? 16.956 -9.255 -36.547 1.00 75.69 180 ARG A N 1
ATOM 1442 C CA . ARG A 1 180 ? 18.332 -9.119 -37.029 1.00 75.69 180 ARG A CA 1
ATOM 1443 C C . ARG A 1 180 ? 18.819 -10.377 -37.748 1.00 75.69 180 ARG A C 1
ATOM 1445 O O . ARG A 1 180 ? 19.485 -10.251 -38.777 1.00 75.69 180 ARG A O 1
ATOM 1452 N N . THR A 1 181 ? 18.491 -11.577 -37.265 1.00 79.12 181 THR A N 1
ATOM 1453 C CA . THR A 1 181 ? 18.847 -12.821 -37.970 1.00 79.12 181 THR A CA 1
ATOM 1454 C C . THR A 1 181 ? 18.094 -12.954 -39.293 1.00 79.12 181 THR A C 1
ATOM 1456 O O . THR A 1 181 ? 18.707 -13.349 -40.289 1.00 79.12 181 THR A O 1
ATOM 1459 N N . GLN A 1 182 ? 16.824 -12.541 -39.361 1.00 77.94 182 GLN A N 1
ATOM 1460 C CA . GLN A 1 182 ? 16.075 -12.502 -40.621 1.00 77.94 182 GLN A CA 1
ATOM 1461 C C . GLN A 1 182 ? 16.664 -11.504 -41.629 1.00 77.94 182 GLN A C 1
ATOM 1463 O O . GLN A 1 182 ? 16.845 -11.859 -42.797 1.00 77.94 182 GLN A O 1
ATOM 1468 N N . ILE A 1 183 ? 17.019 -10.287 -41.201 1.00 76.44 183 ILE A N 1
ATOM 1469 C CA . ILE A 1 183 ? 17.619 -9.260 -42.072 1.00 76.44 183 ILE A CA 1
ATOM 1470 C C . ILE A 1 183 ? 18.964 -9.743 -42.632 1.00 76.44 183 ILE A C 1
ATOM 1472 O O . ILE A 1 183 ? 19.190 -9.680 -43.842 1.00 76.44 183 ILE A O 1
ATOM 1476 N N . VAL A 1 184 ? 19.839 -10.297 -41.783 1.00 79.75 184 VAL A N 1
ATOM 1477 C CA . VAL A 1 184 ? 21.134 -10.849 -42.223 1.00 79.75 184 VAL A CA 1
ATOM 1478 C C . VAL A 1 184 ? 20.936 -12.035 -43.175 1.00 79.75 184 VAL A C 1
ATOM 1480 O O . VAL A 1 184 ? 21.655 -12.159 -44.169 1.00 79.75 184 VAL A O 1
ATOM 1483 N N . GLY A 1 185 ? 19.938 -12.887 -42.921 1.00 78.25 185 GLY A N 1
ATOM 1484 C CA . GLY A 1 185 ? 19.569 -13.988 -43.812 1.00 78.25 185 GLY A CA 1
ATOM 1485 C C . GLY A 1 185 ? 19.110 -13.514 -45.196 1.00 78.25 185 GLY A C 1
ATOM 1486 O O . GLY A 1 185 ? 19.558 -14.057 -46.209 1.00 78.25 185 GLY A O 1
ATOM 1487 N N . ARG A 1 186 ? 18.271 -12.470 -45.262 1.00 74.44 186 ARG A N 1
ATOM 1488 C CA . ARG A 1 186 ? 17.818 -11.865 -46.529 1.00 74.44 186 ARG A CA 1
ATOM 1489 C C . ARG A 1 186 ? 18.974 -11.227 -47.300 1.00 74.44 186 ARG A C 1
ATOM 1491 O O . ARG A 1 186 ? 19.120 -11.509 -48.487 1.00 74.44 186 ARG A O 1
ATOM 1498 N N . ALA A 1 187 ? 19.845 -10.467 -46.634 1.00 73.88 187 ALA A N 1
ATOM 1499 C CA . ALA A 1 187 ? 21.018 -9.860 -47.269 1.00 73.88 187 ALA A CA 1
ATOM 1500 C C . ALA A 1 187 ? 21.959 -10.912 -47.893 1.00 73.88 187 ALA A C 1
ATOM 1502 O O . ALA A 1 187 ? 22.428 -10.744 -49.019 1.00 73.88 187 ALA A O 1
ATOM 1503 N N . LYS A 1 188 ? 22.176 -12.048 -47.212 1.00 74.44 188 LYS A N 1
ATOM 1504 C CA . LYS A 1 188 ? 22.971 -13.165 -47.756 1.00 74.44 188 LYS A CA 1
ATOM 1505 C C . LYS A 1 188 ? 22.322 -13.825 -48.980 1.00 74.44 188 LYS A C 1
ATOM 1507 O O . LYS A 1 188 ? 23.040 -14.224 -49.894 1.00 74.44 188 LYS A O 1
ATOM 1512 N N . ARG A 1 189 ? 20.987 -13.939 -49.024 1.00 71.94 189 ARG A N 1
ATOM 1513 C CA . ARG A 1 189 ? 20.268 -14.475 -50.198 1.00 71.94 189 ARG A CA 1
ATOM 1514 C C . ARG A 1 189 ? 20.337 -13.530 -51.397 1.00 71.94 189 ARG A C 1
ATOM 1516 O O . ARG A 1 189 ? 20.515 -14.015 -52.509 1.00 71.94 189 ARG A O 1
ATOM 1523 N N . HIS A 1 190 ? 20.251 -12.217 -51.177 1.00 68.75 190 HIS A N 1
ATOM 1524 C CA . HIS A 1 190 ? 20.407 -11.232 -52.251 1.00 68.75 190 HIS A CA 1
ATOM 1525 C C . HIS A 1 190 ? 21.824 -11.235 -52.843 1.00 68.75 190 HIS A C 1
ATOM 1527 O O . HIS A 1 190 ? 21.946 -11.245 -54.061 1.00 68.75 190 HIS A O 1
ATOM 1533 N N . LYS A 1 191 ? 22.880 -11.378 -52.026 1.00 65.38 191 LYS A N 1
ATOM 1534 C CA . LYS A 1 191 ? 24.261 -11.514 -52.537 1.00 65.38 191 LYS A CA 1
ATOM 1535 C C . LYS A 1 191 ? 24.505 -12.757 -53.404 1.00 65.38 191 LYS A C 1
ATOM 1537 O O . LYS A 1 191 ? 25.377 -12.731 -54.257 1.00 65.38 191 LYS A O 1
ATOM 1542 N N . ARG A 1 192 ? 23.752 -13.850 -53.219 1.00 62.28 192 ARG A N 1
ATOM 1543 C CA . ARG A 1 192 ? 23.850 -15.045 -54.089 1.00 62.28 192 ARG A CA 1
ATOM 1544 C C . ARG A 1 192 ? 23.101 -14.903 -55.417 1.00 62.28 192 ARG A C 1
ATOM 1546 O O . ARG A 1 192 ? 23.247 -15.762 -56.276 1.00 62.28 192 ARG A O 1
ATOM 1553 N N . LYS A 1 193 ? 22.278 -13.864 -55.555 1.00 58.91 193 LYS A N 1
ATOM 1554 C CA . LYS A 1 193 ? 21.509 -13.554 -56.763 1.00 58.91 193 LYS A CA 1
ATOM 1555 C C . LYS A 1 193 ? 21.975 -12.256 -57.420 1.00 58.91 193 LYS A C 1
ATOM 1557 O O . LYS A 1 193 ? 21.213 -11.687 -58.197 1.00 58.91 193 LYS A O 1
ATOM 1562 N N . GLU A 1 194 ? 23.181 -11.771 -57.115 1.00 55.09 194 GLU A N 1
ATOM 1563 C CA . GLU A 1 194 ? 23.759 -10.742 -57.975 1.00 55.09 194 GLU A CA 1
ATOM 1564 C C . GLU A 1 194 ? 23.898 -11.347 -59.378 1.00 55.09 194 GLU A C 1
ATOM 1566 O O . GLU A 1 194 ? 24.505 -12.414 -59.518 1.00 55.09 194 GLU A O 1
ATOM 1571 N N . PRO A 1 195 ? 23.262 -10.750 -60.402 1.00 55.25 195 PRO A N 1
ATOM 1572 C CA . PRO A 1 195 ? 23.441 -11.214 -61.761 1.00 55.25 195 PRO A CA 1
ATOM 1573 C C . PRO A 1 195 ? 24.926 -11.078 -62.081 1.00 55.25 195 PRO A C 1
ATOM 1575 O O . PRO A 1 195 ? 25.507 -10.006 -61.911 1.00 55.25 195 PRO A O 1
ATOM 1578 N N . ILE A 1 196 ? 25.545 -12.168 -62.531 1.00 58.91 196 ILE A N 1
ATOM 1579 C CA . ILE A 1 196 ? 26.829 -12.078 -63.219 1.00 58.91 196 ILE A CA 1
ATOM 1580 C C . ILE A 1 196 ? 26.562 -11.149 -64.403 1.00 58.91 196 ILE A C 1
ATOM 1582 O O . ILE A 1 196 ? 25.845 -11.524 -65.331 1.00 58.91 196 ILE A O 1
ATOM 1586 N N . PHE A 1 197 ? 27.047 -9.910 -64.331 1.00 52.03 197 PHE A N 1
ATOM 1587 C CA . PHE A 1 197 ? 26.959 -8.978 -65.443 1.00 52.03 197 PHE A CA 1
ATOM 1588 C C . PHE A 1 197 ? 27.770 -9.580 -66.589 1.00 52.03 197 PHE A C 1
ATOM 1590 O O . PHE A 1 197 ? 28.998 -9.597 -66.561 1.00 52.03 197 PHE A O 1
ATOM 1597 N N . MET A 1 198 ? 27.077 -10.140 -67.578 1.00 51.47 198 MET A N 1
ATOM 1598 C CA . MET A 1 198 ? 27.707 -10.585 -68.811 1.00 51.47 198 MET A CA 1
ATOM 1599 C C . MET A 1 198 ? 27.806 -9.378 -69.740 1.00 51.47 198 MET A C 1
ATOM 1601 O O . MET A 1 198 ? 26.795 -8.892 -70.242 1.00 51.47 198 MET A O 1
ATOM 1605 N N . VAL A 1 199 ? 29.019 -8.865 -69.938 1.00 53.41 199 VAL A N 1
ATOM 1606 C CA . VAL A 1 199 ? 29.283 -7.802 -70.913 1.00 53.41 199 VAL A CA 1
ATOM 1607 C C . VAL A 1 199 ? 29.493 -8.457 -72.276 1.00 53.41 199 VAL A C 1
ATOM 1609 O O . VAL A 1 199 ? 30.368 -9.307 -72.439 1.00 53.41 199 VAL A O 1
ATOM 1612 N N . ALA A 1 200 ? 28.679 -8.088 -73.264 1.00 49.16 200 ALA A N 1
ATOM 1613 C CA . ALA A 1 200 ? 28.853 -8.548 -74.635 1.00 49.16 200 ALA A CA 1
ATOM 1614 C C . ALA A 1 200 ? 29.985 -7.755 -75.308 1.00 49.16 200 ALA A C 1
ATOM 1616 O O . ALA A 1 200 ? 29.819 -6.581 -75.630 1.00 49.16 200 ALA A O 1
ATOM 1617 N N . GLN A 1 201 ? 31.126 -8.401 -75.549 1.00 49.28 201 GLN A N 1
ATOM 1618 C CA . GLN A 1 201 ? 32.132 -7.930 -76.503 1.00 49.28 201 GLN A CA 1
ATOM 1619 C C . GLN A 1 201 ? 32.266 -8.963 -77.626 1.00 49.28 201 GLN A C 1
ATOM 1621 O O . GLN A 1 201 ? 32.636 -10.108 -77.384 1.00 49.28 201 GLN A O 1
ATOM 1626 N N . GLY A 1 202 ? 31.940 -8.563 -78.859 1.00 51.12 202 GLY A N 1
ATOM 1627 C CA . GLY A 1 202 ? 32.351 -9.282 -80.071 1.00 51.12 202 GLY A CA 1
ATOM 1628 C C . GLY A 1 202 ? 31.817 -10.710 -80.253 1.00 51.12 202 GLY A C 1
ATOM 1629 O O . GLY A 1 202 ? 32.567 -11.580 -80.677 1.00 51.12 202 GLY A O 1
ATOM 1630 N N . GLY A 1 203 ? 30.542 -10.973 -79.951 1.00 53.97 203 GLY A N 1
ATOM 1631 C CA . GLY A 1 203 ? 29.870 -12.220 -80.357 1.00 53.97 203 GLY A CA 1
ATOM 1632 C C . GLY A 1 203 ? 30.116 -13.456 -79.481 1.00 53.97 203 GLY A C 1
ATOM 1633 O O . GLY A 1 203 ? 29.509 -14.493 -79.733 1.00 53.97 203 GLY A O 1
ATOM 1634 N N . ALA A 1 204 ? 30.917 -13.360 -78.417 1.00 53.66 204 ALA A N 1
ATOM 1635 C CA . ALA A 1 204 ? 31.052 -14.426 -77.424 1.00 53.66 204 ALA A CA 1
ATOM 1636 C C . ALA A 1 204 ? 31.030 -13.847 -76.002 1.00 53.66 204 ALA A C 1
ATOM 1638 O O . ALA A 1 204 ? 31.913 -13.089 -75.607 1.00 53.66 204 ALA A O 1
ATOM 1639 N N . LEU A 1 205 ? 30.009 -14.209 -75.219 1.00 41.19 205 LEU A N 1
ATOM 1640 C CA . LEU A 1 205 ? 29.875 -13.800 -73.819 1.00 41.19 205 LEU A CA 1
ATOM 1641 C C . LEU A 1 205 ? 30.953 -14.504 -72.980 1.00 41.19 205 LEU A C 1
ATOM 1643 O O . LEU A 1 205 ? 30.938 -15.728 -72.852 1.00 41.19 205 LEU A O 1
ATOM 1647 N N . ARG A 1 206 ? 31.883 -13.740 -72.394 1.00 52.34 206 ARG A N 1
ATOM 1648 C CA . ARG A 1 206 ? 32.830 -14.237 -71.383 1.00 52.34 206 ARG A CA 1
ATOM 1649 C C . ARG A 1 206 ? 32.604 -13.515 -70.052 1.00 52.34 206 ARG A C 1
ATOM 1651 O O . ARG A 1 206 ? 32.424 -12.299 -70.056 1.00 52.34 206 ARG A O 1
ATOM 1658 N N . PRO A 1 207 ? 32.625 -14.231 -68.914 1.00 53.44 207 PRO A N 1
ATOM 1659 C CA . PRO A 1 207 ? 32.524 -13.606 -67.605 1.00 53.44 207 PRO A CA 1
ATOM 1660 C C . PRO A 1 207 ? 33.767 -12.749 -67.356 1.00 53.44 207 PRO A C 1
ATOM 1662 O O . PRO A 1 207 ? 34.891 -13.251 -67.321 1.00 53.44 207 PRO A O 1
ATOM 1665 N N . THR A 1 208 ? 33.572 -11.446 -67.187 1.00 55.03 208 THR A N 1
ATOM 1666 C CA . THR A 1 208 ? 34.621 -10.554 -66.699 1.00 55.03 208 THR A CA 1
ATOM 1667 C C . THR A 1 208 ? 34.828 -10.879 -65.224 1.00 55.03 208 THR A C 1
ATOM 1669 O O . THR A 1 208 ? 33.893 -10.741 -64.441 1.00 55.03 208 THR A O 1
ATOM 1672 N N . GLY A 1 209 ? 36.017 -11.333 -64.829 1.00 59.34 209 GLY A N 1
ATOM 1673 C CA . GLY A 1 209 ? 36.341 -11.721 -63.447 1.00 59.34 209 GLY A CA 1
ATOM 1674 C C . GLY A 1 209 ? 36.324 -10.582 -62.416 1.00 59.34 209 GLY A C 1
ATOM 1675 O O . GLY A 1 209 ? 36.936 -10.722 -61.364 1.00 59.34 209 GLY A O 1
ATOM 1676 N N . TYR A 1 210 ? 35.657 -9.466 -62.710 1.00 58.34 210 TYR A N 1
ATOM 1677 C CA . TYR A 1 210 ? 35.524 -8.313 -61.831 1.00 58.34 210 TYR A CA 1
ATOM 1678 C C . TYR A 1 210 ? 34.183 -8.369 -61.107 1.00 58.34 210 TYR A C 1
ATOM 1680 O O . TYR A 1 210 ? 33.124 -8.532 -61.716 1.00 58.34 210 TYR A O 1
ATOM 1688 N N . THR A 1 211 ? 34.231 -8.228 -59.791 1.00 62.62 211 THR A N 1
ATOM 1689 C CA . THR A 1 211 ? 33.039 -8.114 -58.954 1.00 62.62 211 THR A CA 1
ATOM 1690 C C . THR A 1 211 ? 32.544 -6.667 -58.950 1.00 62.62 211 THR A C 1
ATOM 1692 O O . THR A 1 211 ? 33.317 -5.732 -59.155 1.00 62.62 211 THR A O 1
ATOM 1695 N N . ALA A 1 212 ? 31.257 -6.436 -58.674 1.00 59.28 212 ALA A N 1
ATOM 1696 C CA . ALA A 1 212 ? 30.713 -5.076 -58.575 1.00 59.28 212 ALA A CA 1
ATOM 1697 C C . ALA A 1 212 ? 31.450 -4.210 -57.525 1.00 59.28 212 ALA A C 1
ATOM 1699 O O . ALA A 1 212 ? 31.516 -2.988 -57.661 1.00 59.28 212 ALA A O 1
ATOM 1700 N N . SER A 1 213 ? 32.064 -4.833 -56.510 1.00 61.41 213 SER A N 1
ATOM 1701 C CA . SER A 1 213 ? 32.931 -4.156 -55.536 1.00 61.41 213 SER A CA 1
ATOM 1702 C C . SER A 1 213 ? 34.215 -3.579 -56.135 1.00 61.41 213 SER A C 1
ATOM 1704 O O . SER A 1 213 ? 34.675 -2.540 -55.659 1.00 61.41 213 SER A O 1
ATOM 1706 N N . ASP A 1 214 ? 34.768 -4.197 -57.181 1.00 63.50 214 ASP A N 1
ATOM 1707 C CA . ASP A 1 214 ? 35.996 -3.727 -57.834 1.00 63.50 214 ASP A CA 1
ATOM 1708 C C . ASP A 1 214 ? 35.72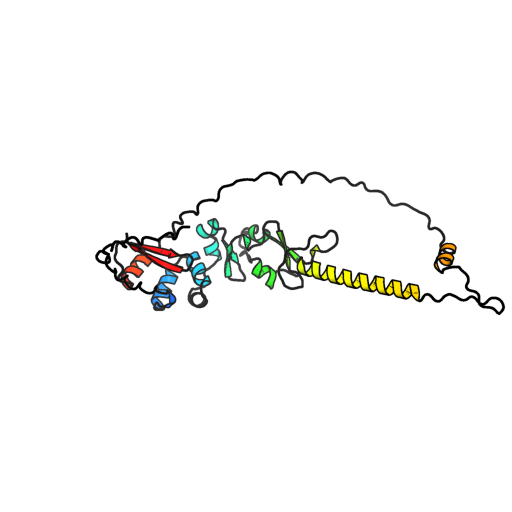2 -2.442 -58.627 1.00 63.50 214 ASP A C 1
ATOM 1710 O O . ASP A 1 214 ? 36.503 -1.495 -58.585 1.00 63.50 21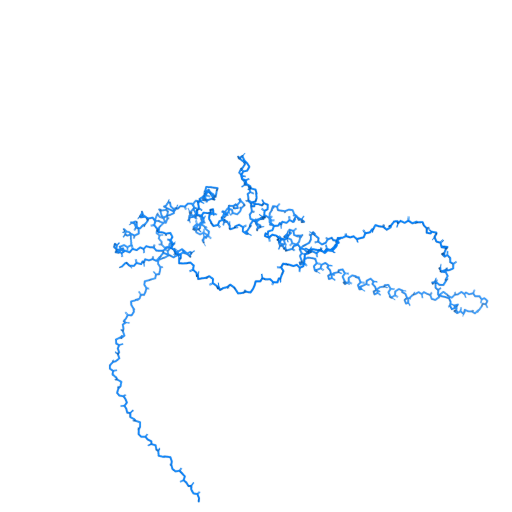4 ASP A O 1
ATOM 1714 N N . ILE A 1 215 ? 34.547 -2.358 -59.258 1.00 63.66 215 ILE A N 1
ATOM 1715 C CA . ILE A 1 215 ? 34.115 -1.183 -60.025 1.00 63.66 215 ILE A CA 1
ATOM 1716 C C . ILE A 1 215 ? 33.782 -0.009 -59.092 1.00 63.66 215 ILE A C 1
ATOM 1718 O O . ILE A 1 215 ? 34.174 1.124 -59.360 1.00 63.66 215 ILE A O 1
ATOM 1722 N N . ILE A 1 216 ? 33.109 -0.256 -57.960 1.00 64.19 216 ILE A N 1
ATOM 1723 C CA . ILE A 1 216 ? 32.789 0.807 -56.990 1.00 64.19 216 ILE A CA 1
ATOM 1724 C C . ILE A 1 216 ? 34.064 1.357 -56.336 1.00 64.19 216 ILE A C 1
ATOM 1726 O O . ILE A 1 216 ? 34.174 2.569 -56.159 1.00 64.19 216 ILE A O 1
ATOM 1730 N N . SER A 1 217 ? 35.048 0.498 -56.050 1.00 62.12 217 SER A N 1
ATOM 1731 C CA . SER A 1 217 ? 36.338 0.920 -55.482 1.00 62.12 217 SER A CA 1
ATOM 1732 C C . SER A 1 217 ? 37.139 1.818 -56.432 1.00 62.12 217 SER A C 1
ATOM 1734 O O . SER A 1 217 ? 37.875 2.683 -55.967 1.00 62.12 217 SER A O 1
ATOM 1736 N N . MET A 1 218 ? 36.959 1.671 -57.751 1.00 61.88 218 MET A N 1
ATOM 1737 C CA . MET A 1 218 ? 37.561 2.562 -58.753 1.00 61.88 218 MET A CA 1
ATOM 1738 C C . MET A 1 218 ? 36.837 3.911 -58.893 1.00 61.88 218 MET A C 1
ATOM 1740 O O . MET A 1 218 ? 37.426 4.863 -59.396 1.00 61.88 218 MET A O 1
ATOM 1744 N N . LEU A 1 219 ? 35.579 4.015 -58.448 1.00 60.06 219 LEU A N 1
ATOM 1745 C CA . LEU A 1 219 ? 34.748 5.216 -58.610 1.00 60.06 219 LEU A CA 1
ATOM 1746 C C . LEU A 1 219 ? 34.603 6.051 -57.326 1.00 60.06 219 LEU A C 1
ATOM 1748 O O . LEU A 1 219 ? 34.159 7.199 -57.385 1.00 60.06 219 LEU A O 1
ATOM 1752 N N . THR A 1 220 ? 34.981 5.526 -56.158 1.00 54.34 220 THR A N 1
ATOM 1753 C CA . THR A 1 220 ? 34.968 6.296 -54.906 1.00 54.34 220 THR A CA 1
ATOM 1754 C C . THR A 1 220 ? 36.238 7.129 -54.734 1.00 54.34 220 THR A C 1
ATOM 1756 O O . THR A 1 220 ? 37.275 6.628 -54.309 1.00 54.34 220 THR A O 1
ATOM 1759 N N . VAL A 1 221 ? 36.129 8.430 -55.012 1.00 57.31 221 VAL A N 1
ATOM 1760 C CA . VAL A 1 221 ? 37.139 9.450 -54.679 1.00 57.31 221 VAL A CA 1
ATOM 1761 C C . VAL A 1 221 ? 37.328 9.519 -53.151 1.00 57.31 221 VAL A C 1
ATOM 1763 O O . VAL A 1 221 ? 36.326 9.578 -52.425 1.00 57.31 221 VAL A O 1
ATOM 1766 N N . PRO A 1 222 ? 38.568 9.533 -52.623 1.00 45.88 222 PRO A N 1
ATOM 1767 C CA . PRO A 1 222 ? 38.806 9.640 -51.187 1.00 45.88 222 PRO A CA 1
ATOM 1768 C C . PRO A 1 222 ? 38.305 10.990 -50.656 1.00 45.88 222 PRO A C 1
ATOM 1770 O O . PRO A 1 222 ? 38.752 12.054 -51.083 1.00 45.88 222 PRO A O 1
ATOM 1773 N N . LYS A 1 223 ? 37.363 10.955 -49.706 1.00 47.34 223 LYS A N 1
ATOM 1774 C CA . LYS A 1 223 ? 36.933 12.147 -48.964 1.00 47.34 223 LYS A CA 1
ATOM 1775 C C . LYS A 1 223 ? 38.045 12.575 -48.010 1.00 47.34 223 LYS A C 1
ATOM 1777 O O . LYS A 1 223 ? 38.506 11.772 -47.200 1.00 47.34 223 LYS A O 1
ATOM 1782 N N . SER A 1 224 ? 38.445 13.840 -48.112 1.00 47.12 224 SER A N 1
ATOM 1783 C CA . SER A 1 224 ? 39.425 14.460 -47.229 1.00 47.12 224 SER A CA 1
ATOM 1784 C C . SER A 1 224 ? 38.940 14.466 -45.778 1.00 47.12 224 SER A C 1
ATOM 1786 O O . SER A 1 224 ? 37.782 14.741 -45.458 1.00 47.12 224 SER A O 1
ATOM 1788 N N . THR A 1 225 ? 39.861 14.126 -44.889 1.00 46.88 225 THR A N 1
ATOM 1789 C CA . THR A 1 225 ? 39.723 14.180 -43.439 1.00 46.88 225 THR A CA 1
ATOM 1790 C C . THR A 1 225 ? 39.860 15.621 -42.951 1.00 46.88 225 THR A C 1
ATOM 1792 O O . THR A 1 225 ? 40.946 16.188 -43.029 1.00 46.88 225 THR A O 1
ATOM 1795 N N . HIS A 1 226 ? 38.795 16.183 -42.375 1.00 39.59 226 HIS A N 1
ATOM 1796 C CA . HIS A 1 226 ? 38.895 17.294 -41.425 1.00 39.59 226 HIS A CA 1
ATOM 1797 C C . HIS A 1 226 ? 38.273 16.888 -40.088 1.00 39.59 226 HIS A C 1
ATOM 1799 O O . HIS A 1 226 ? 37.259 16.192 -40.029 1.00 39.59 226 HIS A O 1
ATOM 1805 N N . GLY A 1 227 ? 38.993 17.242 -39.024 1.00 43.12 227 GLY A N 1
ATOM 1806 C CA . GLY A 1 227 ? 38.971 16.576 -37.733 1.00 43.12 227 GLY A CA 1
ATOM 1807 C C . GLY A 1 227 ? 37.883 17.027 -36.768 1.00 43.12 227 GLY A C 1
ATOM 1808 O O . GLY A 1 227 ? 37.371 18.141 -36.833 1.00 43.12 227 GLY A O 1
ATOM 1809 N N . ILE A 1 228 ? 37.603 16.138 -35.813 1.00 37.81 228 ILE A N 1
ATOM 1810 C CA . ILE A 1 228 ? 36.863 16.424 -34.586 1.00 37.81 228 ILE A CA 1
ATOM 1811 C C . ILE A 1 228 ? 37.579 15.714 -33.419 1.00 37.81 228 ILE A C 1
ATOM 1813 O O . ILE A 1 228 ? 37.601 14.491 -33.337 1.00 37.81 228 ILE A O 1
ATOM 1817 N N . VAL A 1 229 ? 38.212 16.550 -32.588 1.00 42.00 229 VAL A N 1
ATOM 1818 C CA . VAL A 1 229 ? 38.571 16.491 -31.150 1.00 42.00 229 VAL A CA 1
ATOM 1819 C C . VAL A 1 229 ? 38.540 15.138 -30.404 1.00 42.00 229 VAL A C 1
ATOM 1821 O O . VAL A 1 229 ? 37.480 14.519 -30.316 1.00 42.00 229 VAL A O 1
ATOM 1824 N N . PRO A 1 230 ? 39.605 14.774 -29.656 1.00 41.16 230 PRO A N 1
ATOM 1825 C CA . PRO A 1 230 ? 39.484 13.853 -28.531 1.00 41.16 230 PRO A CA 1
ATOM 1826 C C . PRO A 1 230 ? 39.138 14.612 -27.235 1.00 41.16 230 PRO A C 1
ATOM 1828 O O . PRO A 1 230 ? 39.897 15.461 -26.770 1.00 41.16 230 PRO A O 1
ATOM 1831 N N . ARG A 1 231 ? 37.997 14.285 -26.613 1.00 36.72 231 ARG A N 1
ATOM 1832 C CA . ARG A 1 231 ? 37.790 14.515 -25.174 1.00 36.72 231 ARG A CA 1
ATOM 1833 C C . ARG A 1 231 ? 38.281 13.281 -24.416 1.00 36.72 231 ARG A C 1
ATOM 1835 O O . ARG A 1 231 ? 37.849 12.168 -24.702 1.00 36.72 231 ARG A O 1
ATOM 1842 N N . SER A 1 232 ? 39.188 13.525 -23.475 1.00 36.66 232 SER A N 1
ATOM 1843 C CA . SER A 1 232 ? 39.747 12.569 -22.514 1.00 36.66 232 SER A CA 1
ATOM 1844 C C . SER A 1 232 ? 38.666 11.842 -21.688 1.00 36.66 232 SER A C 1
ATOM 1846 O O . SER A 1 232 ? 37.651 12.465 -21.355 1.00 36.66 232 SER A O 1
ATOM 1848 N N . PRO A 1 233 ? 38.881 10.566 -21.310 1.00 44.47 233 PRO A N 1
ATOM 1849 C CA . PRO A 1 233 ? 38.127 9.871 -20.282 1.00 44.47 233 PRO A CA 1
ATOM 1850 C C . PRO A 1 233 ? 38.928 9.823 -18.972 1.00 44.47 233 PRO A C 1
ATOM 1852 O O . PRO A 1 233 ? 39.956 9.160 -18.874 1.00 44.47 233 PRO A O 1
ATOM 1855 N N . GLU A 1 234 ? 38.407 10.442 -17.925 1.00 37.59 234 GLU A N 1
ATOM 1856 C CA . GLU A 1 234 ? 38.828 10.157 -16.554 1.00 37.59 234 GLU A CA 1
ATOM 1857 C C . GLU A 1 234 ? 37.560 10.055 -15.700 1.00 37.59 234 GLU A C 1
ATOM 1859 O O . GLU A 1 234 ? 36.507 10.512 -16.138 1.00 37.59 234 GLU A O 1
ATOM 1864 N N . TRP A 1 235 ? 37.638 9.420 -14.531 1.00 30.92 235 TRP A N 1
ATOM 1865 C CA . TRP A 1 235 ? 36.535 8.943 -13.671 1.00 30.92 235 TRP A CA 1
ATOM 1866 C C . TRP A 1 235 ? 36.111 7.482 -13.915 1.00 30.92 235 TRP A C 1
ATOM 1868 O O . TRP A 1 235 ? 34.980 7.135 -14.252 1.00 30.92 235 TRP A O 1
ATOM 1878 N N . SER A 1 236 ? 37.052 6.583 -13.629 1.00 39.69 236 SER A N 1
ATOM 1879 C CA . SER A 1 236 ? 36.764 5.267 -13.056 1.00 39.69 236 SER A CA 1
ATOM 1880 C C . SER A 1 236 ? 37.762 4.998 -11.943 1.00 39.69 236 SER A C 1
ATOM 1882 O O . SER A 1 236 ? 38.948 4.875 -12.235 1.00 39.69 236 SER A O 1
ATOM 1884 N N . ARG A 1 237 ? 37.258 4.927 -10.702 1.00 45.50 237 ARG A N 1
ATOM 1885 C CA . ARG A 1 237 ? 37.744 4.155 -9.535 1.00 45.50 237 ARG A CA 1
ATOM 1886 C C . ARG A 1 237 ? 37.265 4.840 -8.253 1.00 45.50 237 ARG A C 1
ATOM 1888 O O . ARG A 1 237 ? 37.940 5.749 -7.795 1.00 45.50 237 ARG A O 1
ATOM 1895 N N . GLN A 1 238 ? 36.138 4.396 -7.677 1.00 37.94 238 GLN A N 1
ATOM 1896 C CA . GLN A 1 238 ? 35.912 4.509 -6.219 1.00 37.94 238 GLN A CA 1
ATOM 1897 C C . GLN A 1 238 ? 34.703 3.746 -5.629 1.00 37.94 238 GLN A C 1
ATOM 1899 O O . GLN A 1 238 ? 34.236 4.105 -4.556 1.00 37.94 238 GLN A O 1
ATOM 1904 N N . HIS A 1 239 ? 34.210 2.657 -6.232 1.00 35.66 239 HIS A N 1
ATOM 1905 C CA . HIS A 1 239 ? 33.118 1.880 -5.610 1.00 35.66 239 HIS A CA 1
ATOM 1906 C C . HIS A 1 239 ? 33.328 0.360 -5.642 1.00 35.66 239 HIS A C 1
ATOM 1908 O O . HIS A 1 239 ? 32.446 -0.371 -6.068 1.00 35.66 239 HIS A O 1
ATOM 1914 N N . ASP A 1 240 ? 34.476 -0.109 -5.140 1.00 39.34 240 ASP A N 1
ATOM 1915 C CA . ASP A 1 240 ? 34.765 -1.551 -4.993 1.00 39.34 240 ASP A CA 1
ATOM 1916 C C . ASP A 1 240 ? 35.244 -1.976 -3.585 1.00 39.34 240 ASP A C 1
ATOM 1918 O O . ASP A 1 240 ? 35.875 -3.013 -3.420 1.00 39.34 240 ASP A O 1
ATOM 1922 N N . LEU A 1 241 ? 34.919 -1.226 -2.522 1.00 34.28 241 LEU A N 1
ATOM 1923 C CA . LEU A 1 241 ? 35.346 -1.567 -1.147 1.00 34.28 241 LEU A CA 1
ATOM 1924 C C . LEU A 1 241 ? 34.229 -1.538 -0.090 1.00 34.28 241 LEU A C 1
ATOM 1926 O O . LEU A 1 241 ? 34.464 -1.151 1.049 1.00 34.28 241 LEU A O 1
ATOM 1930 N N . VAL A 1 242 ? 33.008 -1.967 -0.431 1.00 35.28 242 VAL A N 1
ATOM 1931 C CA . VAL A 1 242 ? 31.927 -2.130 0.575 1.00 35.28 242 VAL A CA 1
ATOM 1932 C C . VAL A 1 242 ? 31.344 -3.554 0.623 1.00 35.28 242 VAL A C 1
ATOM 1934 O O . VAL A 1 242 ? 30.532 -3.864 1.486 1.00 35.28 242 VAL A O 1
ATOM 1937 N N . THR A 1 243 ? 31.816 -4.490 -0.204 1.00 41.12 243 THR A N 1
ATOM 1938 C CA . THR A 1 243 ? 31.195 -5.830 -0.322 1.00 41.12 243 THR A CA 1
ATOM 1939 C C . THR A 1 243 ? 31.986 -6.964 0.347 1.00 41.12 243 THR A C 1
ATOM 1941 O O . THR A 1 243 ? 31.862 -8.108 -0.071 1.00 41.12 243 THR A O 1
ATOM 1944 N N . MET A 1 244 ? 32.800 -6.701 1.378 1.00 33.75 244 MET A N 1
ATOM 1945 C CA . MET A 1 244 ? 33.591 -7.764 2.036 1.00 33.75 244 MET A CA 1
ATOM 1946 C C . MET A 1 244 ? 33.636 -7.732 3.571 1.00 33.75 244 MET A C 1
ATOM 1948 O O . MET A 1 244 ? 34.558 -8.277 4.165 1.00 33.75 244 MET A O 1
ATOM 1952 N N . LEU A 1 245 ? 32.614 -7.195 4.245 1.00 36.31 245 LEU A N 1
ATOM 1953 C CA . LEU A 1 245 ? 32.437 -7.427 5.685 1.00 36.31 245 LEU A CA 1
ATOM 1954 C C . LEU A 1 245 ? 30.958 -7.557 6.053 1.00 36.31 245 LEU A C 1
ATOM 1956 O O . LEU A 1 245 ? 30.276 -6.551 6.203 1.00 36.31 245 LEU A O 1
ATOM 1960 N N . GLN A 1 246 ? 30.493 -8.799 6.225 1.00 33.66 246 GLN A N 1
ATOM 1961 C CA . GLN A 1 246 ? 29.594 -9.213 7.315 1.00 33.66 246 GLN A CA 1
ATOM 1962 C C . GLN A 1 246 ? 29.330 -10.723 7.235 1.00 33.66 246 GLN A C 1
ATOM 1964 O O . GLN A 1 246 ? 28.411 -11.195 6.570 1.00 33.66 246 GLN A O 1
ATOM 1969 N N . ALA A 1 247 ? 30.162 -11.479 7.950 1.00 35.50 247 ALA A N 1
ATOM 1970 C CA . ALA A 1 247 ? 29.863 -12.833 8.381 1.00 35.50 247 ALA A CA 1
ATOM 1971 C C . ALA A 1 247 ? 29.469 -12.802 9.869 1.00 35.50 247 ALA A C 1
ATOM 1973 O O . ALA A 1 247 ? 30.103 -12.115 10.665 1.00 35.50 247 ALA A O 1
ATOM 1974 N N . VAL A 1 248 ? 28.450 -13.602 10.203 1.00 42.59 248 VAL A N 1
ATOM 1975 C CA . VAL A 1 248 ? 28.006 -14.025 11.546 1.00 42.59 248 VAL A CA 1
ATOM 1976 C C . VAL A 1 248 ? 27.307 -12.960 12.411 1.00 42.59 248 VAL A C 1
ATOM 1978 O O . VAL A 1 248 ? 27.899 -12.334 13.282 1.00 42.59 248 VAL A O 1
ATOM 1981 N N . ILE A 1 249 ? 25.983 -12.857 12.248 1.00 34.09 249 ILE A N 1
ATOM 1982 C CA . ILE A 1 249 ? 25.068 -12.352 13.286 1.00 34.09 249 ILE A CA 1
ATOM 1983 C C . ILE A 1 249 ? 24.144 -13.521 13.669 1.00 34.09 249 ILE A C 1
ATOM 1985 O O . ILE A 1 249 ? 23.487 -14.069 12.779 1.00 34.09 249 ILE A O 1
ATOM 1989 N N . PRO A 1 250 ? 24.082 -13.949 14.944 1.00 37.97 250 PRO A N 1
ATOM 1990 C CA . PRO A 1 250 ? 23.133 -14.971 15.369 1.00 37.97 250 PRO A CA 1
ATOM 1991 C C . PRO A 1 250 ? 21.700 -14.433 15.272 1.00 37.97 250 PRO A C 1
ATOM 1993 O O . PRO A 1 250 ? 21.442 -13.258 15.534 1.00 37.97 250 PRO A O 1
ATOM 1996 N N . ALA A 1 251 ? 20.763 -15.302 14.888 1.00 37.88 251 ALA A N 1
ATOM 1997 C CA . ALA A 1 251 ? 19.354 -14.955 14.738 1.00 37.88 251 ALA A CA 1
ATOM 1998 C C . ALA A 1 251 ? 18.798 -14.287 16.016 1.00 37.88 251 ALA A C 1
ATOM 2000 O O . ALA A 1 251 ? 18.991 -14.823 17.114 1.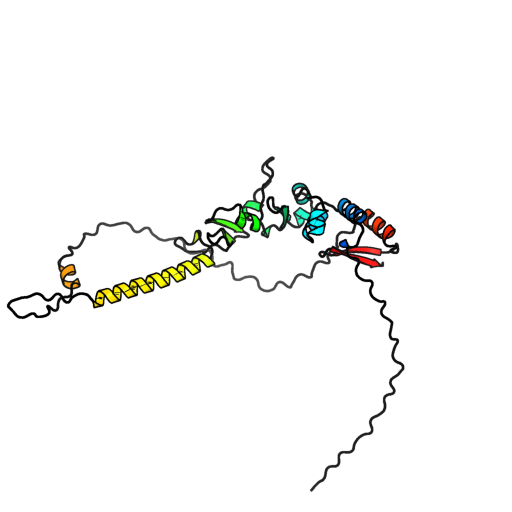00 37.88 251 ALA A O 1
ATOM 2001 N N . PRO A 1 252 ? 18.088 -13.147 15.911 1.00 38.19 252 PRO A N 1
ATOM 2002 C CA . PRO A 1 252 ? 17.423 -12.559 17.061 1.00 38.19 252 PRO A CA 1
ATOM 2003 C C . PRO A 1 252 ? 16.328 -13.513 17.544 1.00 38.19 252 PRO A C 1
ATOM 2005 O O . PRO A 1 252 ? 15.514 -13.999 16.755 1.00 38.19 252 PRO A O 1
ATOM 2008 N N . ARG A 1 253 ? 16.302 -13.783 18.855 1.00 40.03 253 ARG A N 1
ATOM 2009 C CA . ARG A 1 253 ? 15.164 -14.461 19.491 1.00 40.03 253 ARG A CA 1
ATOM 2010 C C . ARG A 1 253 ? 13.891 -13.670 19.167 1.00 40.03 253 ARG A C 1
ATOM 2012 O O . ARG A 1 253 ? 13.943 -12.437 19.197 1.00 40.03 253 ARG A O 1
ATOM 2019 N N . PRO A 1 254 ? 12.760 -14.335 18.869 1.00 34.47 254 PRO A N 1
ATOM 2020 C CA . PRO A 1 254 ? 11.511 -13.625 18.658 1.00 34.47 254 PRO A CA 1
ATOM 2021 C C . PRO A 1 254 ? 11.190 -12.815 19.922 1.00 34.47 254 PRO A C 1
ATOM 2023 O O . PRO A 1 254 ? 11.292 -13.359 21.027 1.00 34.47 254 PRO A O 1
ATOM 2026 N N . PRO A 1 255 ? 10.837 -11.525 19.795 1.00 37.44 255 PRO A N 1
ATOM 2027 C CA . PRO A 1 255 ? 10.382 -10.758 20.938 1.00 37.44 255 PRO A CA 1
ATOM 2028 C C . PRO A 1 255 ? 9.147 -11.451 21.513 1.00 37.44 255 PRO A C 1
ATOM 2030 O O . PRO A 1 255 ? 8.222 -11.806 20.779 1.00 37.44 255 PRO A O 1
ATOM 2033 N N . VAL A 1 256 ? 9.143 -11.654 22.830 1.00 40.06 256 VAL A N 1
ATOM 2034 C CA . VAL A 1 256 ? 7.937 -12.013 23.576 1.00 40.06 256 VAL A CA 1
ATOM 2035 C C . VAL A 1 256 ? 6.958 -10.859 23.375 1.00 40.06 256 VAL A C 1
ATOM 2037 O O . VAL A 1 256 ? 7.092 -9.798 23.983 1.00 40.06 256 VAL A O 1
ATOM 2040 N N . LEU A 1 257 ? 6.031 -11.034 22.433 1.00 38.47 257 LEU A N 1
ATOM 2041 C CA . LEU A 1 257 ? 4.977 -10.077 22.131 1.00 38.47 257 LEU A CA 1
ATOM 2042 C C . LEU A 1 257 ? 4.048 -10.013 23.344 1.00 38.47 257 LEU A C 1
ATOM 2044 O O . LEU A 1 257 ? 3.178 -10.865 23.512 1.00 38.47 257 LEU A O 1
ATOM 2048 N N . LYS A 1 258 ? 4.230 -8.994 24.187 1.00 39.78 258 LYS A N 1
ATOM 2049 C CA . LYS A 1 258 ? 3.167 -8.521 25.074 1.00 39.78 258 LYS A CA 1
ATOM 2050 C C . LYS A 1 258 ? 2.074 -7.965 24.159 1.00 39.78 258 LYS A C 1
ATOM 2052 O O . LYS A 1 258 ? 2.211 -6.865 23.633 1.00 39.78 258 LYS A O 1
ATOM 2057 N N . GLY A 1 259 ? 1.074 -8.790 23.848 1.00 42.81 259 GLY A N 1
ATOM 2058 C CA . GLY A 1 259 ? -0.092 -8.354 23.084 1.00 42.81 259 GLY A CA 1
ATOM 2059 C C . GLY A 1 259 ? -0.823 -7.230 23.827 1.00 42.81 259 GLY A C 1
ATOM 2060 O O . GLY A 1 259 ? -0.701 -7.149 25.052 1.00 42.81 259 GLY A O 1
ATOM 2061 N N . PRO A 1 260 ? -1.553 -6.354 23.118 1.00 46.19 260 PRO A N 1
ATOM 2062 C CA . PRO A 1 260 ? -2.354 -5.330 23.770 1.00 46.19 260 PRO A CA 1
ATOM 2063 C C . PRO A 1 260 ? -3.362 -6.015 24.697 1.00 46.19 260 PRO A C 1
ATOM 2065 O O . PRO A 1 260 ? -4.125 -6.883 24.265 1.00 46.19 260 PRO A O 1
ATOM 2068 N N . LEU A 1 261 ? -3.314 -5.655 25.980 1.00 50.94 261 LEU A N 1
ATOM 2069 C CA . LEU A 1 261 ? -4.352 -6.010 26.938 1.00 50.94 261 LEU A CA 1
ATOM 2070 C C . LEU A 1 261 ? -5.672 -5.466 26.396 1.00 50.94 261 LEU A C 1
ATOM 2072 O O . LEU A 1 261 ? -5.768 -4.297 26.018 1.00 50.94 261 LEU A O 1
ATOM 2076 N N . VAL A 1 262 ? -6.665 -6.342 26.301 1.00 57.75 262 VAL A N 1
ATOM 2077 C CA . VAL A 1 262 ? -8.025 -5.955 25.933 1.00 57.75 262 VAL A CA 1
ATOM 2078 C C . VAL A 1 262 ? -8.517 -4.950 26.978 1.00 57.75 262 VAL A C 1
ATOM 2080 O O . VAL A 1 262 ? -8.278 -5.168 28.165 1.00 57.75 262 VAL A O 1
ATOM 2083 N N . SER A 1 263 ? -9.155 -3.850 26.561 1.00 66.50 263 SER A N 1
ATOM 2084 C CA . SER A 1 263 ? -9.650 -2.840 27.507 1.00 66.50 263 SER A CA 1
ATOM 2085 C C . SER A 1 263 ? -10.527 -3.492 28.584 1.00 66.50 263 SER A C 1
ATOM 2087 O O . SER A 1 263 ? -11.258 -4.448 28.300 1.00 66.50 263 SER A O 1
ATOM 2089 N N . GLU A 1 264 ? -10.436 -3.006 29.828 1.00 68.38 264 GLU A N 1
ATOM 2090 C CA . GLU A 1 264 ? -11.217 -3.535 30.961 1.00 68.38 264 GLU A CA 1
ATOM 2091 C C . GLU A 1 264 ? -12.709 -3.607 30.623 1.00 68.38 264 GLU A C 1
ATOM 2093 O O . GLU A 1 264 ? -13.349 -4.623 30.884 1.00 68.38 264 GLU A O 1
ATOM 2098 N N . THR A 1 265 ? -13.215 -2.611 29.895 1.00 69.56 265 THR A N 1
ATOM 2099 C CA . THR A 1 265 ? -14.592 -2.539 29.394 1.00 69.56 265 THR A CA 1
ATOM 2100 C C . THR A 1 265 ? -14.996 -3.752 28.555 1.00 69.56 265 THR A C 1
ATOM 2102 O O . THR A 1 265 ? -16.078 -4.309 28.727 1.00 69.56 265 THR A O 1
ATOM 2105 N N . LEU A 1 266 ? -14.135 -4.190 27.631 1.00 67.06 266 LEU A N 1
ATOM 2106 C CA . LEU A 1 266 ? -14.441 -5.339 26.777 1.00 67.06 266 LEU A CA 1
ATOM 2107 C C . LEU A 1 266 ? -14.317 -6.653 27.560 1.00 67.06 266 LEU A C 1
ATOM 2109 O O . LEU A 1 266 ? -15.022 -7.616 27.268 1.00 67.06 266 LEU A O 1
ATOM 2113 N N . SER A 1 267 ? -13.437 -6.687 28.564 1.00 69.81 267 SER A N 1
ATOM 2114 C CA . SER A 1 267 ? -13.296 -7.834 29.463 1.00 69.81 267 SER A CA 1
ATOM 2115 C C . SER A 1 267 ? -14.526 -8.006 30.358 1.00 69.81 267 SER A C 1
ATOM 2117 O O . SER A 1 267 ? -14.980 -9.135 30.533 1.00 69.81 267 SER A O 1
ATOM 2119 N N . GLU A 1 268 ? -15.105 -6.918 30.872 1.00 74.25 268 GLU A N 1
ATOM 2120 C CA . GLU A 1 268 ? -16.366 -6.945 31.629 1.00 74.25 268 GLU A CA 1
ATOM 2121 C C . GLU A 1 268 ? -17.537 -7.413 30.764 1.00 74.25 268 GLU A C 1
ATOM 2123 O O . GLU A 1 268 ? -18.238 -8.349 31.150 1.00 74.25 268 GLU A O 1
ATOM 2128 N N . MET A 1 269 ? -17.675 -6.871 29.550 1.00 73.50 269 MET A N 1
ATOM 2129 C CA . MET A 1 269 ? -18.695 -7.331 28.603 1.00 73.50 269 MET A CA 1
ATOM 2130 C C . MET A 1 269 ? -18.563 -8.827 28.287 1.00 73.50 269 MET A C 1
ATOM 2132 O O . MET A 1 269 ? -19.550 -9.558 28.272 1.00 73.50 269 MET A O 1
ATOM 2136 N N . LEU A 1 270 ? -17.346 -9.320 28.040 1.00 72.38 270 LEU A N 1
ATOM 2137 C CA . LEU A 1 270 ? -17.139 -10.742 27.752 1.00 72.38 270 LEU A CA 1
ATOM 2138 C C . LEU A 1 270 ? -17.423 -11.633 28.969 1.00 72.38 270 LEU A C 1
ATOM 2140 O O . LEU A 1 270 ? -17.895 -12.755 28.787 1.00 72.38 270 LEU A O 1
ATOM 2144 N N . ARG A 1 271 ? -17.175 -11.163 30.199 1.00 76.31 271 ARG A N 1
ATOM 2145 C CA . ARG A 1 271 ? -17.539 -11.899 31.423 1.00 76.31 271 ARG A CA 1
ATOM 2146 C C . ARG A 1 271 ? -19.051 -12.002 31.590 1.00 76.31 271 ARG A C 1
ATOM 2148 O O . ARG A 1 271 ? -19.538 -13.092 31.886 1.00 76.31 271 ARG A O 1
ATOM 2155 N N . GLU A 1 272 ? -19.769 -10.904 31.364 1.00 77.56 272 GLU A N 1
ATOM 2156 C CA . GLU A 1 272 ? -21.227 -10.846 31.507 1.00 77.56 272 GLU A CA 1
ATOM 2157 C C . GLU A 1 272 ? -21.934 -11.775 30.510 1.00 77.56 272 GLU A C 1
ATOM 2159 O O . GLU A 1 272 ? -22.819 -12.537 30.892 1.00 77.56 272 GLU A O 1
ATOM 2164 N N . TYR A 1 273 ? -21.490 -11.789 29.249 1.00 73.25 273 TYR A N 1
ATOM 2165 C CA . TYR A 1 273 ? -22.155 -12.559 28.192 1.00 73.25 273 TYR A CA 1
ATOM 2166 C C . TYR A 1 273 ? -21.714 -14.023 28.081 1.00 73.25 273 TYR A C 1
ATOM 2168 O O . TYR A 1 273 ? -22.493 -14.856 27.619 1.00 73.25 273 TYR A O 1
ATOM 2176 N N . CYS A 1 274 ? -20.478 -14.362 28.462 1.00 70.44 274 CYS A N 1
ATOM 2177 C CA . CYS A 1 274 ? -19.934 -15.710 28.253 1.00 70.44 274 CYS A CA 1
ATOM 2178 C C . CYS A 1 274 ? -19.841 -16.553 29.537 1.00 70.44 274 CYS A C 1
ATOM 2180 O O . CYS A 1 274 ? -19.348 -17.678 29.468 1.00 70.44 274 CYS A O 1
ATOM 2182 N N . HIS A 1 275 ? -20.283 -16.033 30.691 1.00 76.56 275 HIS A N 1
ATOM 2183 C CA . HIS A 1 275 ? -20.177 -16.692 32.005 1.00 76.56 275 HIS A CA 1
ATOM 2184 C C . HIS A 1 275 ? -18.757 -17.203 32.323 1.00 76.56 275 HIS A C 1
ATOM 2186 O O . HIS A 1 275 ? -18.565 -18.300 32.848 1.00 76.56 275 HIS A O 1
ATOM 2192 N N . ILE A 1 276 ? -17.741 -16.417 31.964 1.00 70.12 276 ILE A N 1
ATOM 2193 C CA . ILE A 1 276 ? -16.331 -16.786 32.140 1.00 70.12 276 ILE A CA 1
ATOM 2194 C C . ILE A 1 276 ? -15.889 -16.415 33.570 1.00 70.12 276 ILE A C 1
ATOM 2196 O O . ILE A 1 276 ? -16.219 -15.318 34.027 1.00 70.12 276 ILE A O 1
ATOM 2200 N N . PRO A 1 277 ? -15.154 -17.288 34.290 1.00 71.88 277 PRO A N 1
ATOM 2201 C CA . PRO A 1 277 ? -14.703 -17.019 35.656 1.00 71.88 277 PRO A CA 1
ATOM 2202 C C . PRO A 1 277 ? -13.814 -15.768 35.749 1.00 71.88 277 PRO A C 1
ATOM 2204 O O . PRO A 1 277 ? -13.095 -15.418 34.812 1.00 71.88 277 PRO A O 1
ATOM 2207 N N . ALA A 1 278 ? -13.879 -15.085 36.897 1.00 72.31 278 ALA A N 1
ATOM 2208 C CA . ALA A 1 278 ? -13.285 -13.760 37.099 1.00 72.31 278 ALA A CA 1
ATOM 2209 C C . ALA A 1 278 ? -11.745 -13.732 36.995 1.00 72.31 278 ALA A C 1
ATOM 2211 O O . ALA A 1 278 ? -11.176 -12.701 36.627 1.00 72.31 278 ALA A O 1
ATOM 2212 N N . GLU A 1 279 ? -11.078 -14.854 37.273 1.00 73.94 279 GLU A N 1
ATOM 2213 C CA . GLU A 1 279 ? -9.618 -14.962 37.332 1.00 73.94 279 GLU A CA 1
ATOM 2214 C C . GLU A 1 279 ? -9.029 -15.390 35.979 1.00 73.94 279 GLU A C 1
ATOM 2216 O O . GLU A 1 279 ? -8.897 -16.570 35.663 1.00 73.94 279 GLU A O 1
ATOM 2221 N N . GLY A 1 280 ? -8.692 -14.407 35.143 1.00 77.25 280 GLY A N 1
ATOM 2222 C CA . GLY A 1 280 ? -8.020 -14.635 33.866 1.00 77.25 280 GLY A CA 1
ATOM 2223 C C . GLY A 1 280 ? -7.967 -13.389 32.987 1.00 77.25 280 GLY A C 1
ATOM 2224 O O . GLY A 1 280 ? -8.574 -12.362 33.299 1.00 77.25 280 GLY A O 1
ATOM 2225 N N . TYR A 1 281 ? -7.253 -13.483 31.867 1.00 74.56 281 TYR A N 1
ATOM 2226 C CA . TYR A 1 281 ? -7.151 -12.416 30.867 1.00 74.56 281 TYR A CA 1
ATOM 2227 C C . TYR A 1 281 ? -7.379 -12.946 29.447 1.00 74.56 281 TYR A C 1
ATOM 2229 O O . TYR A 1 281 ? -7.143 -14.117 29.141 1.00 74.56 281 TYR A O 1
ATOM 2237 N N . PHE A 1 282 ? -7.851 -12.065 28.563 1.00 73.06 282 PHE A N 1
ATOM 2238 C CA . PHE A 1 282 ? -8.051 -12.372 27.149 1.00 73.06 282 PHE A CA 1
ATOM 2239 C C . PHE A 1 282 ? -6.824 -11.970 26.326 1.00 73.06 282 PHE A C 1
ATOM 2241 O O . PHE A 1 282 ? -6.269 -10.887 26.497 1.00 73.06 282 PHE A O 1
ATOM 2248 N N . LEU A 1 283 ? -6.426 -12.830 25.390 1.00 70.00 283 LEU A N 1
ATOM 2249 C CA . LEU A 1 283 ? -5.450 -12.521 24.348 1.00 70.00 283 LEU A CA 1
ATOM 2250 C C . LEU A 1 283 ? -6.133 -12.517 22.986 1.00 70.00 283 LEU A C 1
ATOM 2252 O O . LEU A 1 283 ? -6.792 -13.488 22.610 1.00 70.00 283 LEU A O 1
ATOM 2256 N N . VAL A 1 284 ? -5.917 -11.452 22.216 1.00 69.75 284 VAL A N 1
ATOM 2257 C CA . VAL A 1 284 ? -6.353 -11.366 20.820 1.00 69.75 284 VAL A CA 1
ATOM 2258 C C . VAL A 1 284 ? -5.158 -11.652 19.917 1.00 69.75 284 VAL A C 1
ATOM 2260 O O . VAL A 1 284 ? -4.158 -10.934 19.930 1.00 69.75 284 VAL A O 1
ATOM 2263 N N . SER A 1 285 ? -5.234 -12.726 19.133 1.00 70.00 285 SER A N 1
ATOM 2264 C CA . SER A 1 285 ? -4.192 -13.060 18.162 1.00 70.00 285 SER A CA 1
ATOM 2265 C C . SER A 1 285 ? -4.231 -12.118 16.950 1.00 70.00 285 SER A C 1
ATOM 2267 O O . SER A 1 285 ? -5.263 -11.540 16.613 1.00 70.00 285 SER A O 1
ATOM 2269 N N . GLN A 1 286 ? -3.134 -12.070 16.186 1.00 48.69 286 GLN A N 1
ATOM 2270 C CA . GLN A 1 286 ? -3.094 -11.374 14.888 1.00 48.69 286 GLN A CA 1
ATOM 2271 C C . GLN A 1 286 ? -4.089 -11.936 13.854 1.00 48.69 286 GLN A C 1
ATOM 2273 O O . GLN A 1 286 ? -4.381 -11.280 12.858 1.00 48.69 286 GLN A O 1
ATOM 2278 N N . THR A 1 287 ? -4.612 -13.148 14.071 1.00 63.78 287 THR A N 1
ATOM 2279 C CA . THR A 1 287 ? -5.655 -13.759 13.233 1.00 63.78 287 THR A CA 1
ATOM 2280 C C . THR A 1 287 ? -7.073 -13.437 13.711 1.00 63.78 287 THR A C 1
ATOM 2282 O O . THR A 1 287 ? -8.029 -13.933 13.123 1.00 63.78 287 THR A O 1
ATOM 2285 N N . GLY A 1 288 ? -7.221 -12.620 14.760 1.00 61.56 288 GLY A N 1
ATOM 2286 C CA . GLY A 1 288 ? -8.509 -12.275 15.360 1.00 61.56 288 GLY A CA 1
ATOM 2287 C C . GLY A 1 288 ? -9.092 -13.371 16.255 1.00 61.56 288 GLY A C 1
ATOM 2288 O O . GLY A 1 288 ? -10.268 -13.305 16.597 1.00 61.56 288 GLY A O 1
ATOM 2289 N N . LYS A 1 289 ? -8.305 -14.388 16.637 1.00 72.00 289 LYS A N 1
ATOM 2290 C CA . LYS A 1 289 ? -8.747 -15.384 17.622 1.00 72.00 289 LYS A CA 1
ATOM 2291 C C . LYS A 1 289 ? -8.611 -14.800 19.019 1.00 72.00 289 LYS A C 1
ATOM 2293 O O . LYS A 1 289 ? -7.510 -14.431 19.420 1.00 72.00 289 LYS A O 1
ATOM 2298 N N . ILE A 1 290 ? -9.714 -14.776 19.755 1.00 72.56 290 ILE A N 1
ATOM 2299 C CA . ILE A 1 290 ? -9.734 -14.415 21.171 1.00 72.56 290 ILE A CA 1
ATOM 2300 C C . ILE A 1 290 ? -9.539 -15.704 21.972 1.00 72.56 290 ILE A C 1
ATOM 2302 O O . ILE A 1 290 ? -10.270 -16.672 21.778 1.00 72.56 290 ILE A O 1
ATOM 2306 N N . SER A 1 291 ? -8.514 -15.742 22.819 1.00 76.19 291 SER A N 1
ATOM 2307 C CA . SER A 1 291 ? -8.220 -16.870 23.710 1.00 76.19 291 SER A CA 1
ATOM 2308 C C . SER A 1 291 ? -8.291 -16.389 25.152 1.00 76.19 291 SER A C 1
ATOM 2310 O O . SER A 1 291 ? -7.733 -15.341 25.466 1.00 76.19 291 SER A O 1
ATOM 2312 N N . TRP A 1 292 ? -8.971 -17.137 26.015 1.00 75.62 292 TRP A N 1
ATOM 2313 C CA . TRP A 1 292 ? -8.987 -16.874 27.451 1.00 75.62 292 TRP A CA 1
ATOM 2314 C C . TRP A 1 292 ? -7.903 -17.704 28.137 1.00 75.62 292 TRP A C 1
ATOM 2316 O O . TRP A 1 292 ? -7.752 -18.891 27.834 1.00 75.62 292 TRP A O 1
ATOM 2326 N N . ILE A 1 293 ? -7.140 -17.073 29.026 1.00 72.75 293 ILE A N 1
ATOM 2327 C CA . ILE A 1 293 ? -6.113 -17.723 29.837 1.00 72.75 293 ILE A CA 1
ATOM 2328 C C . ILE A 1 293 ? -6.521 -17.574 31.300 1.00 72.75 293 ILE A C 1
ATOM 2330 O O . ILE A 1 293 ? -6.624 -16.450 31.793 1.00 72.75 293 ILE A O 1
ATOM 2334 N N . ALA A 1 294 ? -6.753 -18.712 31.959 1.00 76.19 294 ALA A N 1
ATOM 2335 C CA . ALA A 1 294 ? -6.912 -18.780 33.408 1.00 76.19 294 ALA A CA 1
ATOM 2336 C C . ALA A 1 294 ? -5.613 -18.334 34.084 1.00 76.19 294 ALA A C 1
ATOM 2338 O O . ALA A 1 294 ? -4.531 -18.727 33.631 1.00 76.19 294 ALA A O 1
ATOM 2339 N N . LEU A 1 295 ? -5.732 -17.532 35.141 1.00 64.50 295 LEU A N 1
ATOM 2340 C CA . LEU A 1 295 ? -4.630 -17.310 36.078 1.00 64.50 295 LEU A CA 1
ATOM 2341 C C . LEU A 1 295 ? -4.483 -18.499 37.033 1.00 64.50 295 LEU A C 1
ATOM 2343 O O . LEU A 1 295 ? -5.509 -19.153 37.323 1.00 64.50 295 LEU A O 1
#

Organism: NCBI:txid1450529